Protein AF-A0A8K0WNV8-F1 (afdb_monomer)

Foldseek 3Di:
DVLLVVLVVCLVVVHALLSNLVSLLVLLVVLCVVAPPPPLSVVSVVCVVPPSPVLSLLSLQFFSVLLNCLLVVLQLQCCVVPVPAQGFQDDDPDDAAADKDKHKAAPPRSHDQDPVLVVQLVVLVVLQVVLVPDPDDDDPSNVVSVVSVCQLVVQCVPDDNPDDSSVSSCVSVVGRMDMDMTGRGQDLDPVCQVSSVSSSCSSNPSDDDHDDDPPDDSRPDPPPCPVSNVCSCVSSVVRPSSVVSVVSNVVVVVVVVVVVVVVVVVVVVVVVVVVVVVVVVVVVVVVVVCVVVVVVVVVVVVVVVVVVVVVVVVVVVD

Nearest PDB structures (foldseek):
  8otz-assembly1_Cu  TM=2.310E-01  e=8.909E+00  Bos taurus

pLDDT: mean 77.14, std 15.09, range [32.06, 96.25]

Solvent-accessible surface area (backbone atoms only — not comparable to full-atom values): 17879 Å² total; per-residue (Å²): 112,71,42,56,53,50,42,51,51,34,57,74,73,67,52,48,61,65,60,48,53,68,33,47,60,51,36,42,50,58,47,38,79,76,42,95,55,66,65,60,45,49,53,54,52,61,33,56,78,80,39,47,64,63,53,42,56,54,51,36,50,35,32,71,57,40,52,49,25,27,41,67,60,34,53,28,33,50,50,65,74,63,66,57,77,74,32,47,52,79,76,63,99,58,87,60,70,56,46,70,47,79,25,70,15,34,61,94,77,20,41,68,74,51,71,70,55,47,51,51,48,55,48,46,52,50,43,34,58,57,15,72,68,56,89,72,68,84,49,76,67,46,45,51,26,43,50,47,35,51,48,28,54,56,51,48,78,80,51,94,82,76,79,54,71,66,60,23,44,38,46,67,69,72,43,67,65,40,82,38,80,41,33,54,30,60,46,78,50,77,79,45,41,64,55,51,48,51,50,53,49,54,38,40,52,56,67,75,81,91,82,88,85,78,90,61,71,87,71,86,60,72,90,79,36,68,78,41,53,83,45,25,58,60,65,48,65,69,32,71,53,37,52,54,36,49,52,50,46,48,50,50,52,50,52,50,52,52,49,53,50,50,51,53,52,50,52,54,50,50,53,55,49,52,53,52,47,52,52,49,50,55,49,52,56,52,51,60,70,45,46,64,57,54,53,52,50,50,54,52,50,54,52,48,52,54,50,51,52,51,52,53,56,56,64,75,73,112

Mean predicted aligned error: 12.76 Å

Sequence (318 aa):
MPAQQEILDTLARGGGYWEIWQLIPRLAKEIHLHTPTDQTIKALSEKATGQAWSVVTTLCLISRGAIKSLVQGTVAYDWKSGDQDSAWYRVPSERAGGIYVIGLCREGSGQFLNGPEMGRLVEGIRDYRDGCRIGQASTPHERQLVGWVKTVDGALTTSDGTGEPLFHILAAQNLPIVMVQKVVMRTLTKEQLVMAEQLVMTLADSLVSRSGFNVAEGGGNPSRYQDAWDHAERNVLGNAFVMSNLDNALDDTTDRTTFVKSLTDHARRLGRLEERIQESEALVERLDTLRPFHEVHAELMDRLDETLARQAYIRGRS

Structure (mmCIF, N/CA/C/O backbone):
data_AF-A0A8K0WNV8-F1
#
_entry.id   AF-A0A8K0WNV8-F1
#
loop_
_atom_site.group_PDB
_atom_site.id
_atom_site.type_symbol
_atom_site.label_atom_id
_atom_site.label_alt_id
_atom_site.label_comp_id
_atom_site.label_asym_id
_atom_site.label_entity_id
_atom_site.label_seq_id
_atom_site.pdbx_PDB_ins_code
_atom_site.Cartn_x
_atom_site.Cartn_y
_atom_site.Cartn_z
_atom_site.occupancy
_atom_site.B_iso_or_equiv
_atom_site.auth_seq_id
_atom_site.auth_comp_id
_atom_site.auth_asym_id
_atom_site.auth_atom_id
_atom_site.pdbx_PDB_model_num
ATOM 1 N N . MET A 1 1 ? 12.661 -7.038 5.170 1.00 68.00 1 MET A N 1
ATOM 2 C CA . MET A 1 1 ? 11.828 -5.876 5.524 1.00 68.00 1 MET A CA 1
ATOM 3 C C . MET A 1 1 ? 10.572 -6.387 6.218 1.00 68.00 1 MET A C 1
ATOM 5 O O . MET A 1 1 ? 9.723 -6.954 5.539 1.00 68.00 1 MET A O 1
ATOM 9 N N . PRO A 1 2 ? 10.498 -6.341 7.560 1.00 86.19 2 PRO A N 1
ATOM 10 C CA . PRO A 1 2 ? 9.326 -6.788 8.317 1.00 86.19 2 PRO A CA 1
ATOM 11 C C . PRO A 1 2 ? 8.013 -6.122 7.881 1.00 86.19 2 PRO A C 1
ATOM 13 O O . PRO A 1 2 ? 7.030 -6.825 7.660 1.00 86.19 2 PRO A O 1
ATOM 16 N N . ALA A 1 3 ? 8.003 -4.802 7.656 1.00 88.44 3 ALA A N 1
ATOM 17 C CA . ALA A 1 3 ? 6.792 -4.082 7.250 1.00 88.44 3 ALA A CA 1
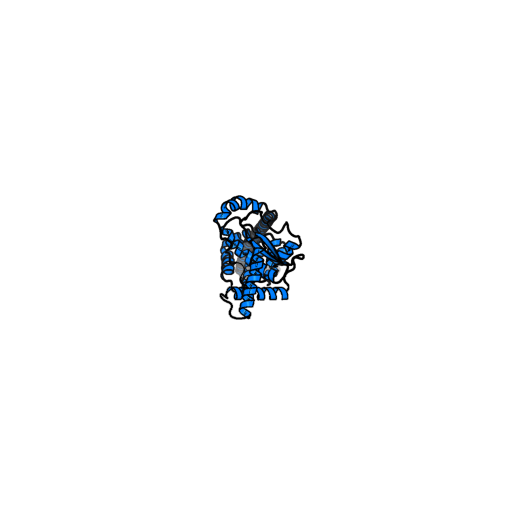ATOM 18 C C . ALA A 1 3 ? 6.242 -4.550 5.893 1.00 88.44 3 ALA A C 1
ATOM 20 O O . ALA A 1 3 ? 5.030 -4.608 5.705 1.00 88.44 3 ALA A O 1
ATOM 21 N N . GLN A 1 4 ? 7.121 -4.925 4.960 1.00 89.12 4 GLN A N 1
ATOM 22 C CA . GLN A 1 4 ? 6.725 -5.502 3.675 1.00 89.12 4 GLN A CA 1
ATOM 23 C C . GLN A 1 4 ? 5.940 -6.804 3.865 1.00 89.12 4 GLN A C 1
ATOM 25 O O . GLN A 1 4 ? 4.854 -6.953 3.309 1.00 89.12 4 GLN A O 1
ATOM 30 N N . GLN A 1 5 ? 6.473 -7.736 4.662 1.00 91.06 5 GLN A N 1
ATOM 31 C CA . GLN A 1 5 ? 5.805 -9.009 4.926 1.00 91.06 5 GLN A CA 1
ATOM 32 C C . GLN A 1 5 ? 4.465 -8.787 5.635 1.00 91.06 5 GLN A C 1
ATOM 34 O O . GLN A 1 5 ? 3.466 -9.373 5.238 1.00 91.06 5 GLN A O 1
ATOM 39 N N . GLU A 1 6 ? 4.413 -7.870 6.603 1.00 94.69 6 GLU A N 1
ATOM 40 C CA . GLU A 1 6 ? 3.169 -7.516 7.292 1.00 94.69 6 GLU A CA 1
ATOM 41 C C . GLU A 1 6 ? 2.110 -6.939 6.337 1.00 94.69 6 GLU A C 1
ATOM 43 O O . GLU A 1 6 ? 0.925 -7.246 6.482 1.00 94.69 6 GLU A O 1
ATOM 48 N N . ILE A 1 7 ? 2.505 -6.142 5.333 1.00 93.06 7 ILE A N 1
ATOM 49 C CA . ILE A 1 7 ? 1.576 -5.657 4.297 1.00 93.06 7 ILE A CA 1
ATOM 50 C C . ILE A 1 7 ? 1.037 -6.834 3.479 1.00 93.06 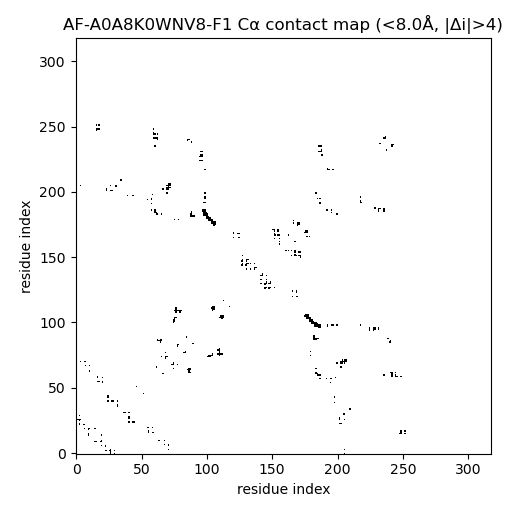7 ILE A C 1
ATOM 52 O O . ILE A 1 7 ? -0.167 -6.903 3.233 1.00 93.06 7 ILE A O 1
ATOM 56 N N . LEU A 1 8 ? 1.895 -7.777 3.083 1.00 92.62 8 LEU A N 1
ATOM 57 C CA . LEU A 1 8 ? 1.479 -8.963 2.328 1.00 92.62 8 LEU A CA 1
ATOM 58 C C . LEU A 1 8 ? 0.543 -9.864 3.138 1.00 92.62 8 LEU A C 1
ATOM 60 O O . LEU A 1 8 ? -0.475 -10.310 2.609 1.00 92.62 8 LEU A O 1
ATOM 64 N N . ASP A 1 9 ? 0.837 -10.073 4.418 1.00 94.50 9 ASP A N 1
ATOM 65 C CA . ASP A 1 9 ? -0.002 -10.853 5.327 1.00 94.50 9 ASP A CA 1
ATOM 66 C C . ASP A 1 9 ? -1.357 -10.165 5.543 1.00 94.50 9 ASP A C 1
ATOM 68 O O . ASP A 1 9 ? -2.406 -10.812 5.506 1.00 94.50 9 ASP A O 1
ATOM 72 N N . THR A 1 10 ? -1.351 -8.834 5.686 1.00 94.19 10 THR A N 1
ATOM 73 C CA . THR A 1 10 ? -2.566 -8.009 5.767 1.00 94.19 10 THR A CA 1
ATOM 74 C C . THR A 1 10 ? -3.402 -8.137 4.497 1.00 94.19 10 THR A C 1
ATOM 76 O O . THR A 1 10 ? -4.619 -8.312 4.568 1.00 94.19 10 THR A O 1
ATOM 79 N N . LEU A 1 11 ? -2.768 -8.111 3.324 1.00 91.62 11 LEU A N 1
ATOM 80 C CA . LEU A 1 11 ? -3.457 -8.306 2.053 1.00 91.62 11 LEU A CA 1
ATOM 81 C C . LEU A 1 11 ? -4.071 -9.708 1.956 1.00 91.62 11 LEU A C 1
ATOM 83 O O . LEU A 1 11 ? -5.250 -9.813 1.610 1.00 91.62 11 LEU A O 1
ATOM 87 N N . ALA A 1 12 ? -3.304 -10.744 2.310 1.00 91.56 12 ALA A N 1
ATOM 88 C CA . ALA A 1 12 ? -3.694 -12.151 2.229 1.00 91.56 12 ALA A CA 1
ATOM 89 C C . ALA A 1 12 ? -4.866 -12.511 3.153 1.00 91.56 12 ALA A C 1
ATOM 91 O O . ALA A 1 12 ? -5.737 -13.284 2.760 1.00 91.56 12 ALA A O 1
ATOM 92 N N . ARG A 1 13 ? -4.925 -11.924 4.354 1.00 93.75 13 ARG A N 1
ATOM 93 C CA . ARG A 1 13 ? -6.022 -12.143 5.313 1.00 93.75 13 ARG A CA 1
ATOM 94 C C . ARG A 1 13 ? -7.254 -11.263 5.079 1.00 93.75 13 ARG A C 1
ATOM 96 O O . ARG A 1 13 ? -8.181 -11.312 5.878 1.00 93.75 13 ARG A O 1
ATOM 103 N N . GLY A 1 14 ? -7.255 -10.429 4.036 1.00 89.69 14 GLY A N 1
ATOM 104 C CA . GLY A 1 14 ? -8.358 -9.500 3.769 1.00 89.69 14 GLY A CA 1
ATOM 105 C C . GLY A 1 14 ? -8.398 -8.276 4.693 1.00 89.69 14 GLY A C 1
ATOM 106 O O . GLY A 1 14 ? -9.440 -7.648 4.811 1.00 89.69 14 GLY A O 1
ATOM 107 N N . GLY A 1 15 ? -7.281 -7.912 5.334 1.00 88.81 15 GLY A N 1
ATOM 108 C CA . GLY A 1 15 ? -7.208 -6.765 6.244 1.00 88.81 15 GLY A CA 1
ATOM 109 C C . GLY A 1 15 ? -7.504 -5.427 5.560 1.00 88.81 15 GLY A C 1
ATOM 110 O O . GLY A 1 15 ? -7.291 -5.268 4.348 1.00 88.81 15 GLY A O 1
ATOM 111 N N . GLY A 1 16 ? -8.001 -4.468 6.342 1.00 89.44 16 GLY A N 1
ATOM 112 C CA . GLY A 1 16 ? -8.471 -3.172 5.857 1.00 89.44 16 GLY A CA 1
ATOM 113 C C . GLY A 1 16 ? -7.363 -2.265 5.312 1.00 89.44 16 GLY A C 1
ATOM 114 O O . GLY A 1 16 ? -6.186 -2.377 5.660 1.00 89.44 16 GLY A O 1
ATOM 115 N N . TYR A 1 17 ? -7.754 -1.303 4.475 1.00 89.94 17 TYR A N 1
ATOM 116 C CA . TYR A 1 17 ? -6.851 -0.286 3.922 1.00 89.94 17 TYR A CA 1
ATOM 117 C C . TYR A 1 17 ? -6.198 0.584 5.002 1.00 89.94 17 TYR A C 1
ATOM 119 O O . TYR A 1 17 ? -5.059 1.026 4.838 1.00 89.94 17 TYR A O 1
ATOM 127 N N . TRP A 1 18 ? -6.879 0.779 6.134 1.00 88.50 18 TRP A N 1
ATOM 128 C CA . TRP A 1 18 ? -6.296 1.459 7.281 1.00 88.50 18 TRP A CA 1
ATOM 129 C C . TRP A 1 18 ? -5.084 0.718 7.852 1.00 88.50 18 TRP A C 1
ATOM 131 O O . TRP A 1 18 ? -4.087 1.350 8.195 1.00 88.50 18 TRP A O 1
ATOM 141 N N . GLU A 1 19 ? -5.147 -0.610 7.972 1.00 90.44 19 GLU A N 1
ATOM 142 C CA . GLU A 1 19 ? -4.033 -1.403 8.500 1.00 90.44 19 GLU A CA 1
ATOM 143 C C . GLU A 1 19 ? -2.808 -1.287 7.595 1.00 90.44 19 GLU A C 1
ATOM 145 O O . GLU A 1 19 ? -1.713 -1.000 8.074 1.00 90.44 19 GLU A O 1
ATOM 150 N N . ILE A 1 20 ? -3.009 -1.401 6.278 1.00 91.00 20 ILE A N 1
ATOM 151 C CA . ILE A 1 20 ? -1.947 -1.203 5.281 1.00 91.00 20 ILE A CA 1
ATOM 152 C C . ILE A 1 20 ? -1.355 0.205 5.414 1.00 91.00 20 ILE A C 1
ATOM 154 O O . ILE A 1 20 ? -0.135 0.372 5.424 1.00 91.00 20 ILE A O 1
ATOM 158 N N . TRP A 1 21 ? -2.205 1.219 5.583 1.00 89.38 21 TRP A N 1
ATOM 159 C CA . TRP A 1 21 ? -1.770 2.591 5.817 1.00 89.38 21 TRP A CA 1
ATOM 160 C C . TRP A 1 21 ? -0.869 2.736 7.050 1.00 89.38 21 TRP A C 1
ATOM 162 O O . TRP A 1 21 ? 0.169 3.389 6.963 1.00 89.38 21 TRP A O 1
ATOM 172 N N . GLN A 1 22 ? -1.184 2.084 8.170 1.00 89.00 22 GLN A N 1
ATOM 173 C CA . GLN A 1 22 ? -0.330 2.121 9.368 1.00 89.00 22 GLN A CA 1
ATOM 174 C C . GLN A 1 22 ? 1.058 1.503 9.136 1.00 89.00 22 GLN A C 1
ATOM 176 O O . GLN A 1 22 ? 2.028 1.872 9.804 1.00 89.00 22 GLN A O 1
ATOM 181 N N . LEU A 1 23 ? 1.173 0.584 8.176 1.00 90.94 23 LEU A N 1
ATOM 182 C CA . LEU A 1 23 ? 2.432 -0.063 7.818 1.00 90.94 23 LEU A CA 1
ATOM 183 C C . LEU A 1 23 ? 3.275 0.774 6.845 1.00 90.94 23 LEU A C 1
ATOM 185 O O . LEU A 1 23 ? 4.497 0.645 6.858 1.00 90.94 23 LEU A O 1
ATOM 189 N N . ILE A 1 24 ? 2.676 1.676 6.060 1.00 86.62 24 ILE A N 1
ATOM 190 C CA . ILE A 1 24 ? 3.392 2.483 5.054 1.00 86.62 24 ILE A CA 1
ATOM 191 C C . ILE A 1 24 ? 4.505 3.354 5.664 1.00 86.62 24 ILE A C 1
ATOM 193 O O . ILE A 1 24 ? 5.626 3.291 5.161 1.00 86.62 24 ILE A O 1
ATOM 197 N N . PRO A 1 25 ? 4.302 4.118 6.758 1.00 84.06 25 PRO A N 1
ATOM 198 C CA . PRO A 1 25 ? 5.391 4.872 7.381 1.00 84.06 25 PRO A CA 1
ATOM 199 C C . PRO A 1 25 ? 6.521 3.980 7.907 1.00 84.06 25 PRO A C 1
ATOM 201 O O . PRO A 1 25 ? 7.683 4.385 7.896 1.00 84.06 25 PRO A O 1
ATOM 204 N N . ARG A 1 26 ? 6.198 2.765 8.374 1.00 86.94 26 ARG A N 1
ATOM 205 C CA . ARG A 1 26 ? 7.201 1.783 8.814 1.00 86.94 26 ARG A CA 1
ATOM 206 C C . ARG A 1 26 ? 7.992 1.250 7.626 1.00 86.94 26 ARG A C 1
ATOM 208 O O . ARG A 1 26 ? 9.214 1.277 7.682 1.00 86.94 26 ARG A O 1
ATOM 215 N N . LEU A 1 27 ? 7.311 0.868 6.547 1.00 84.69 27 LEU A N 1
ATOM 216 C CA . LEU A 1 27 ? 7.939 0.467 5.289 1.00 84.69 27 LEU A CA 1
ATOM 217 C C . LEU A 1 27 ? 8.869 1.572 4.773 1.00 84.69 27 LEU A C 1
ATOM 219 O O . LEU A 1 27 ? 10.031 1.313 4.486 1.00 84.69 27 LEU A O 1
ATOM 223 N N . ALA A 1 28 ? 8.399 2.819 4.754 1.00 79.00 28 ALA A N 1
ATOM 224 C CA . ALA A 1 28 ? 9.188 3.964 4.317 1.00 79.00 28 ALA A CA 1
ATOM 225 C C . ALA A 1 28 ? 10.454 4.158 5.179 1.00 79.00 28 ALA A C 1
ATOM 227 O O . ALA A 1 28 ? 11.531 4.415 4.646 1.00 79.00 28 ALA A O 1
ATOM 228 N N . LYS A 1 29 ? 10.360 3.975 6.505 1.00 80.12 29 LYS A N 1
ATOM 229 C CA . LYS A 1 29 ? 11.519 3.993 7.420 1.00 80.12 29 LYS A CA 1
ATOM 230 C C . LYS A 1 29 ? 12.476 2.817 7.200 1.00 80.12 29 LYS A C 1
ATOM 232 O O . LYS A 1 29 ? 13.685 3.007 7.281 1.00 80.12 29 LYS A O 1
ATOM 237 N N . GLU A 1 30 ? 11.964 1.619 6.933 1.00 80.12 30 GLU A N 1
ATOM 238 C CA . GLU A 1 30 ? 12.792 0.448 6.617 1.00 80.12 30 GLU A CA 1
ATOM 239 C C . GLU A 1 30 ? 13.563 0.650 5.309 1.00 80.12 30 GLU A C 1
ATOM 241 O O . GLU A 1 30 ? 14.763 0.386 5.257 1.00 80.12 30 GLU A O 1
ATOM 246 N N . ILE A 1 31 ? 12.912 1.214 4.291 1.00 71.50 31 ILE A N 1
ATOM 247 C CA . ILE A 1 31 ? 13.558 1.628 3.040 1.00 71.50 31 ILE A CA 1
ATOM 248 C C . ILE A 1 31 ? 14.627 2.702 3.325 1.00 71.50 31 ILE A C 1
ATOM 250 O O . ILE A 1 31 ? 15.732 2.639 2.781 1.00 71.50 31 ILE A O 1
ATOM 254 N N . HIS A 1 32 ? 14.356 3.640 4.242 1.00 65.69 32 HIS A N 1
ATOM 255 C CA . HIS A 1 32 ? 15.290 4.708 4.622 1.00 65.69 32 HIS A CA 1
ATOM 256 C C . HIS A 1 32 ? 16.596 4.229 5.241 1.00 65.69 32 HIS A C 1
ATOM 258 O O . HIS A 1 32 ? 17.662 4.759 4.936 1.00 65.69 32 HIS A O 1
ATOM 264 N N . LEU A 1 33 ? 16.518 3.216 6.113 1.00 55.69 33 LEU A N 1
ATOM 265 C CA . LEU A 1 33 ? 17.701 2.595 6.720 1.00 55.69 33 LEU A CA 1
ATOM 266 C C . LEU A 1 33 ? 18.679 2.105 5.650 1.00 55.69 33 LEU A C 1
ATOM 268 O O . LEU A 1 33 ? 19.881 2.001 5.894 1.00 55.69 33 LEU A O 1
ATOM 272 N N . HIS A 1 34 ? 18.164 1.836 4.454 1.00 53.03 34 HIS A N 1
ATOM 273 C CA . HIS A 1 34 ? 18.949 1.426 3.316 1.00 53.03 34 HIS A CA 1
ATOM 274 C C . HIS A 1 34 ? 19.237 2.567 2.337 1.00 53.03 34 HIS A C 1
ATOM 276 O O . HIS A 1 34 ? 20.225 2.420 1.625 1.00 53.03 34 HIS A O 1
ATOM 282 N N . THR A 1 35 ? 18.503 3.697 2.334 1.00 51.50 35 THR A N 1
ATOM 283 C CA . THR A 1 35 ? 18.663 4.828 1.389 1.00 51.50 35 THR A CA 1
ATOM 284 C C . THR A 1 35 ? 18.204 6.194 1.954 1.00 51.50 35 THR A C 1
ATOM 286 O O . THR A 1 35 ? 17.061 6.314 2.386 1.00 51.50 35 THR A O 1
ATOM 289 N N . PRO A 1 36 ? 19.010 7.276 1.883 1.00 48.66 36 PRO A N 1
ATOM 290 C CA . PRO A 1 36 ? 18.618 8.578 2.423 1.00 48.66 36 PRO A CA 1
ATOM 291 C C . PRO A 1 36 ? 17.659 9.325 1.477 1.00 48.66 36 PRO A C 1
ATOM 293 O O . PRO A 1 36 ? 18.087 10.083 0.610 1.00 48.66 36 PRO A O 1
ATOM 296 N N . THR A 1 37 ? 16.352 9.121 1.650 1.00 53.84 37 THR A N 1
ATOM 297 C CA . THR A 1 37 ? 15.292 9.893 0.969 1.00 53.84 37 THR A CA 1
ATOM 298 C C . THR A 1 37 ? 14.410 10.612 1.997 1.00 53.84 37 THR A C 1
ATOM 300 O O . THR A 1 37 ? 13.265 10.233 2.243 1.00 53.84 37 THR A O 1
ATOM 303 N N . ASP A 1 38 ? 14.953 11.655 2.631 1.00 55.88 38 ASP A N 1
ATOM 304 C CA . ASP A 1 38 ? 14.299 12.369 3.743 1.00 55.88 38 ASP A CA 1
ATOM 305 C C . ASP A 1 38 ? 12.943 12.983 3.362 1.00 55.88 38 ASP A C 1
ATOM 307 O O . ASP A 1 38 ? 12.029 13.035 4.180 1.00 55.88 38 ASP A O 1
ATOM 311 N N . GLN A 1 39 ? 12.779 13.432 2.114 1.00 58.50 39 GLN A N 1
ATOM 312 C CA . GLN A 1 39 ? 11.610 14.214 1.700 1.00 58.50 39 GLN A CA 1
ATOM 313 C C . GLN A 1 39 ? 10.324 13.386 1.584 1.00 58.50 39 GLN A C 1
ATOM 315 O O . GLN A 1 39 ? 9.279 13.831 2.055 1.00 58.50 39 GLN A O 1
ATOM 320 N N . THR A 1 40 ? 10.378 12.177 1.017 1.00 59.00 40 THR A N 1
ATOM 321 C CA . THR A 1 40 ? 9.194 11.311 0.850 1.00 59.00 40 THR A CA 1
ATOM 322 C C . THR A 1 40 ? 8.684 10.805 2.196 1.00 59.00 40 THR A C 1
ATOM 324 O O . THR A 1 40 ? 7.483 10.796 2.454 1.00 59.00 40 THR A O 1
ATOM 327 N N . ILE A 1 41 ? 9.601 10.446 3.093 1.00 58.72 41 ILE A N 1
ATOM 328 C CA . ILE A 1 41 ? 9.271 9.923 4.422 1.00 58.72 41 ILE A CA 1
ATOM 329 C C . ILE A 1 41 ? 8.766 11.032 5.316 1.00 58.72 41 ILE A C 1
ATOM 331 O O . ILE A 1 41 ? 7.779 10.831 6.017 1.00 58.72 41 ILE A O 1
ATOM 335 N N . LYS A 1 42 ? 9.415 12.199 5.285 1.00 63.00 42 LYS A N 1
ATOM 336 C CA . LYS A 1 42 ? 8.946 13.377 6.003 1.00 63.00 42 LYS A CA 1
ATOM 337 C C . LYS A 1 42 ? 7.556 13.76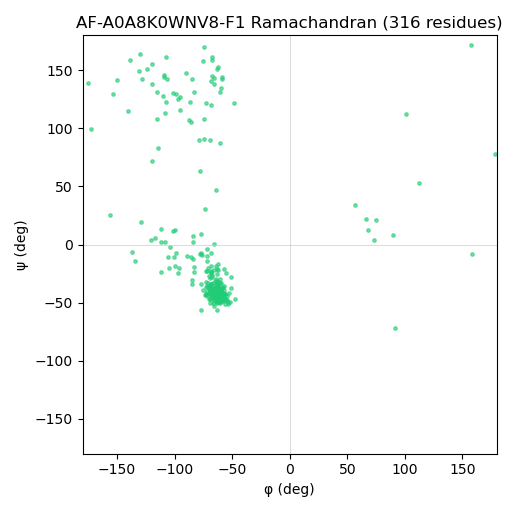8 5.510 1.00 63.00 42 LYS A C 1
ATOM 339 O O . LYS A 1 42 ? 6.660 13.879 6.333 1.00 63.00 42 LYS A O 1
ATOM 344 N N . ALA A 1 43 ? 7.321 13.807 4.197 1.00 64.38 43 ALA A N 1
ATOM 345 C CA . ALA A 1 43 ? 5.999 14.090 3.641 1.00 64.38 43 ALA A CA 1
ATOM 346 C C . ALA A 1 43 ? 4.934 13.055 4.052 1.00 64.38 43 ALA A C 1
ATOM 348 O O . ALA A 1 43 ? 3.837 13.445 4.441 1.00 64.38 43 ALA A O 1
ATOM 349 N N . LEU A 1 44 ? 5.233 11.751 4.010 1.00 65.06 44 LEU A N 1
ATOM 350 C CA . LEU A 1 44 ? 4.282 10.704 4.413 1.00 65.06 44 LEU A CA 1
ATOM 351 C C . LEU A 1 44 ? 4.068 10.652 5.934 1.00 65.06 44 LEU A C 1
ATOM 353 O O . LEU A 1 44 ? 2.947 10.436 6.388 1.00 65.06 44 LEU A O 1
ATOM 357 N N . SER A 1 45 ? 5.114 10.901 6.724 1.00 63.12 45 SER A N 1
ATOM 358 C CA . SER A 1 45 ? 5.059 10.905 8.192 1.00 63.12 45 SER A CA 1
ATOM 359 C C . SER A 1 45 ? 4.377 12.161 8.741 1.00 63.12 45 SER A C 1
ATOM 361 O O . SER A 1 45 ? 3.598 12.063 9.682 1.00 63.12 45 SER A O 1
ATOM 363 N N . GLU A 1 46 ? 4.611 13.333 8.143 1.00 64.31 46 GLU A N 1
ATOM 364 C CA . GLU A 1 46 ? 3.931 14.591 8.490 1.00 64.31 46 GLU A CA 1
ATOM 365 C C . GLU A 1 46 ? 2.461 14.565 8.066 1.00 64.31 46 GLU A C 1
ATOM 367 O O . GLU A 1 46 ? 1.591 15.051 8.785 1.00 64.31 46 GLU A O 1
ATOM 372 N N . LYS A 1 47 ? 2.142 13.930 6.932 1.00 61.12 47 LYS A N 1
ATOM 373 C CA . LYS A 1 47 ? 0.748 13.717 6.521 1.00 61.12 47 LYS A CA 1
ATOM 374 C C . LYS A 1 47 ? 0.028 12.686 7.386 1.00 61.12 47 LYS A C 1
ATOM 376 O O . LYS A 1 47 ? -1.199 12.733 7.461 1.00 61.12 47 LYS A O 1
ATOM 381 N N . ALA A 1 48 ? 0.744 11.812 8.094 1.00 55.53 48 ALA A N 1
ATOM 382 C CA . ALA A 1 48 ? 0.120 10.825 8.966 1.00 55.53 48 ALA A CA 1
ATOM 383 C C . ALA A 1 48 ? -0.573 11.403 10.201 1.00 55.53 48 ALA A C 1
ATOM 385 O O . ALA A 1 48 ? -1.449 10.744 10.759 1.00 55.53 48 ALA A O 1
ATOM 386 N N . THR A 1 49 ? -0.261 12.639 10.587 1.00 58.50 49 THR A N 1
ATOM 387 C CA . THR A 1 49 ? -0.863 13.290 11.758 1.00 58.50 49 THR A CA 1
ATOM 388 C C . THR A 1 49 ? -2.046 14.205 11.420 1.00 58.50 49 THR A C 1
ATOM 390 O O . THR A 1 49 ? -2.864 14.452 12.301 1.00 58.50 49 THR A O 1
ATOM 393 N N . GLY A 1 50 ? -2.194 14.666 10.167 1.00 59.50 50 GLY A N 1
ATOM 394 C CA . GLY A 1 50 ? -3.273 15.594 9.767 1.00 59.50 50 GLY A CA 1
ATOM 395 C C . GLY A 1 50 ? -4.018 15.267 8.465 1.00 59.50 50 GLY A C 1
ATOM 396 O O . GLY A 1 50 ? -5.086 15.819 8.218 1.00 59.50 50 GLY A O 1
ATOM 397 N N . GLN A 1 51 ? -3.490 14.366 7.634 1.00 65.88 51 GLN A N 1
ATOM 398 C CA . GLN A 1 51 ? -4.028 13.994 6.316 1.00 65.88 51 GLN A CA 1
ATOM 399 C C . GLN A 1 51 ? -4.168 12.471 6.143 1.00 65.88 51 GLN A C 1
ATOM 401 O O . GLN A 1 51 ? -4.292 11.979 5.026 1.00 65.88 51 GLN A O 1
ATOM 406 N N . ALA A 1 52 ? -4.194 11.704 7.239 1.00 71.44 52 ALA A N 1
ATOM 407 C CA . ALA A 1 52 ? -4.299 10.242 7.192 1.00 71.44 52 ALA A CA 1
ATOM 408 C C . ALA A 1 52 ? -5.464 9.763 6.306 1.00 71.44 52 ALA A C 1
ATOM 410 O O . ALA A 1 52 ? -5.321 8.805 5.551 1.00 71.44 52 ALA A O 1
ATOM 411 N N . TRP A 1 53 ? -6.593 10.477 6.334 1.00 77.75 53 TRP A N 1
ATOM 412 C CA . TRP A 1 53 ? -7.754 10.132 5.521 1.00 77.75 53 TRP A CA 1
ATOM 413 C C . TRP A 1 53 ? -7.523 10.300 4.017 1.00 77.75 53 TRP A C 1
ATOM 415 O O . TRP A 1 53 ? -7.938 9.438 3.253 1.00 77.75 53 TRP A O 1
ATOM 425 N N . SER A 1 54 ? -6.833 11.356 3.569 1.00 78.19 54 SER A N 1
ATOM 426 C CA . SER A 1 54 ? -6.585 11.544 2.133 1.00 78.19 54 SER A CA 1
ATOM 427 C C . SER A 1 54 ? -5.614 10.506 1.573 1.00 78.19 54 SER A C 1
ATOM 429 O O . SER A 1 54 ? -5.730 10.121 0.411 1.00 78.19 54 SER A O 1
ATOM 431 N N . VAL A 1 55 ? -4.693 9.996 2.396 1.00 80.19 55 VAL A N 1
ATOM 432 C CA . VAL A 1 55 ? -3.818 8.895 1.979 1.00 80.19 55 VAL A CA 1
ATOM 433 C C . VAL A 1 55 ? -4.588 7.581 1.910 1.00 80.19 55 VAL A C 1
ATOM 435 O O . VAL A 1 55 ? -4.438 6.850 0.936 1.00 80.19 55 VAL A O 1
ATOM 438 N N . VAL A 1 56 ? -5.451 7.298 2.890 1.00 84.69 56 VAL A N 1
ATOM 439 C CA . VAL A 1 56 ? -6.300 6.096 2.878 1.00 84.69 56 VAL A CA 1
ATOM 440 C C . VAL A 1 56 ? -7.243 6.106 1.678 1.00 84.69 56 VAL A C 1
ATOM 442 O O . VAL A 1 56 ? -7.320 5.105 0.971 1.00 84.69 56 VAL A O 1
ATOM 445 N N . THR A 1 57 ? -7.894 7.233 1.374 1.00 84.38 57 THR A N 1
ATOM 446 C CA . THR A 1 57 ? -8.751 7.332 0.182 1.00 84.38 57 THR A CA 1
ATOM 447 C C . THR A 1 57 ? -7.957 7.152 -1.104 1.00 84.38 57 THR A C 1
ATOM 449 O O . THR A 1 57 ? -8.426 6.462 -2.003 1.00 84.38 57 THR A O 1
ATOM 452 N N . THR A 1 58 ? -6.736 7.690 -1.178 1.00 87.06 58 THR A N 1
ATOM 453 C CA . THR A 1 58 ? -5.825 7.459 -2.309 1.00 87.06 58 THR A CA 1
ATOM 454 C C . THR A 1 58 ? -5.454 5.978 -2.426 1.00 87.06 58 THR A C 1
ATOM 456 O O . THR A 1 58 ? -5.485 5.420 -3.517 1.00 87.06 58 THR A O 1
ATOM 459 N N . LEU A 1 59 ? -5.174 5.303 -1.311 1.00 89.19 59 LEU A N 1
ATOM 460 C CA . LEU A 1 59 ? -4.851 3.877 -1.290 1.00 89.19 59 LEU A CA 1
ATOM 461 C C . LEU A 1 59 ? -6.035 3.012 -1.760 1.00 89.19 59 LEU A C 1
ATOM 463 O O . LEU A 1 59 ? -5.817 2.042 -2.482 1.00 89.19 59 LEU A O 1
ATOM 467 N N . CYS A 1 60 ? -7.277 3.394 -1.439 1.00 89.38 60 CYS A N 1
ATOM 468 C CA . CYS A 1 60 ? -8.486 2.722 -1.934 1.00 89.38 60 CYS A CA 1
ATOM 469 C C . CYS A 1 60 ? -8.645 2.801 -3.462 1.00 89.38 60 CYS A C 1
ATOM 471 O O . CYS A 1 60 ? -9.332 1.963 -4.048 1.00 89.38 60 CYS A O 1
ATOM 473 N N . LEU A 1 61 ? -7.999 3.767 -4.125 1.00 89.69 61 LEU A N 1
ATOM 474 C CA . LEU A 1 61 ? -7.981 3.854 -5.588 1.00 89.69 61 LEU A CA 1
ATOM 475 C C . LEU A 1 61 ? -7.005 2.860 -6.225 1.00 89.69 61 LEU A C 1
ATOM 477 O O . LEU A 1 61 ? -7.010 2.722 -7.447 1.00 89.69 61 LEU A O 1
ATOM 481 N N . ILE A 1 62 ? -6.183 2.165 -5.438 1.00 90.19 62 ILE A N 1
ATOM 482 C CA . ILE A 1 62 ? -5.282 1.112 -5.901 1.00 90.19 62 ILE A CA 1
ATOM 483 C C . ILE A 1 62 ? -5.915 -0.239 -5.564 1.00 90.19 62 ILE A C 1
ATOM 485 O O . ILE A 1 62 ? -6.329 -0.495 -4.428 1.00 90.19 62 ILE A O 1
ATOM 489 N N . SER A 1 63 ? -5.988 -1.137 -6.546 1.00 90.44 63 SER A N 1
ATOM 490 C CA . SER A 1 63 ? -6.476 -2.487 -6.276 1.00 90.44 63 SER A CA 1
ATOM 491 C C . SER A 1 63 ? -5.539 -3.212 -5.299 1.00 90.44 63 SER A C 1
ATOM 493 O O . SER A 1 63 ? -4.322 -3.000 -5.284 1.00 90.44 63 SER A O 1
ATOM 495 N N . ARG A 1 64 ? -6.089 -4.137 -4.513 1.00 90.50 64 ARG A N 1
ATOM 496 C CA . ARG A 1 64 ? -5.294 -4.971 -3.599 1.00 90.50 64 ARG A CA 1
ATOM 497 C C . ARG A 1 64 ? -4.243 -5.805 -4.338 1.00 90.50 64 ARG A C 1
ATOM 499 O O . ARG A 1 64 ? -3.131 -5.962 -3.840 1.00 90.50 64 ARG A O 1
ATOM 506 N N . GLY A 1 65 ? -4.583 -6.299 -5.531 1.00 89.12 65 GLY A N 1
ATOM 507 C CA . GLY A 1 65 ? -3.654 -7.029 -6.396 1.00 89.12 65 GLY A CA 1
ATOM 508 C C . GLY A 1 65 ? -2.487 -6.150 -6.843 1.00 89.12 65 GLY A C 1
ATOM 509 O O . GLY A 1 65 ? -1.339 -6.554 -6.713 1.00 89.12 65 GLY A O 1
ATOM 510 N N . ALA A 1 66 ? -2.760 -4.906 -7.245 1.00 88.75 66 ALA A N 1
ATOM 511 C CA . ALA A 1 66 ? -1.722 -3.953 -7.617 1.00 88.75 66 ALA A CA 1
ATOM 512 C C . ALA A 1 66 ? -0.811 -3.599 -6.434 1.00 88.75 66 ALA A C 1
ATOM 514 O O . ALA A 1 66 ? 0.405 -3.583 -6.600 1.00 88.75 66 ALA A O 1
ATOM 515 N N . ILE A 1 67 ? -1.361 -3.381 -5.230 1.00 90.38 67 ILE A N 1
ATOM 516 C CA . ILE A 1 67 ? -0.544 -3.161 -4.020 1.00 90.38 67 ILE A CA 1
ATOM 517 C C . ILE A 1 67 ? 0.373 -4.364 -3.784 1.00 90.38 67 ILE A C 1
ATOM 519 O O . ILE A 1 67 ? 1.572 -4.180 -3.589 1.00 90.38 67 ILE A O 1
ATOM 523 N N . LYS A 1 68 ? -0.162 -5.588 -3.853 1.00 90.00 68 LYS A N 1
ATOM 524 C CA . LYS A 1 68 ? 0.624 -6.818 -3.707 1.00 90.00 68 LYS A CA 1
ATOM 525 C C . LYS A 1 68 ? 1.764 -6.873 -4.729 1.00 90.00 68 LYS A C 1
ATOM 527 O O . LYS A 1 68 ? 2.911 -7.043 -4.331 1.00 90.00 68 LYS A O 1
ATOM 532 N N . SER A 1 69 ? 1.469 -6.665 -6.012 1.00 86.56 69 SER A N 1
ATOM 533 C CA . SER A 1 69 ? 2.470 -6.699 -7.082 1.00 86.56 69 SER A CA 1
ATOM 534 C C . SER A 1 69 ? 3.545 -5.624 -6.937 1.00 86.56 69 SER A C 1
ATOM 536 O O . SER A 1 69 ? 4.705 -5.876 -7.251 1.00 86.56 69 SER A O 1
ATOM 538 N N . LEU A 1 70 ? 3.188 -4.427 -6.461 1.00 87.25 70 LEU A N 1
ATOM 539 C CA . LEU A 1 70 ? 4.155 -3.358 -6.193 1.00 87.25 70 LEU A CA 1
ATOM 540 C C . LEU A 1 70 ? 5.077 -3.735 -5.041 1.00 87.25 70 LEU A C 1
ATOM 542 O O . LEU A 1 70 ? 6.293 -3.706 -5.195 1.00 87.25 70 LEU A O 1
ATOM 546 N N . VAL A 1 71 ? 4.489 -4.168 -3.926 1.00 86.62 71 VAL A N 1
ATOM 547 C CA . VAL A 1 71 ? 5.217 -4.560 -2.715 1.00 86.62 71 VAL A CA 1
ATOM 548 C C . VAL A 1 71 ? 6.124 -5.765 -2.980 1.00 86.62 71 VAL A C 1
ATOM 550 O O . VAL A 1 71 ? 7.207 -5.854 -2.412 1.00 86.62 71 VAL A O 1
ATOM 553 N N . GLN A 1 72 ? 5.729 -6.687 -3.860 1.00 84.25 72 GLN A N 1
ATOM 554 C CA . GLN A 1 72 ? 6.542 -7.841 -4.264 1.00 84.25 72 GLN A CA 1
ATOM 555 C C . GLN A 1 72 ? 7.520 -7.541 -5.411 1.00 84.25 72 GLN A C 1
ATOM 557 O O . GLN A 1 72 ? 8.368 -8.378 -5.713 1.00 84.25 72 GLN A O 1
ATOM 562 N N . GLY A 1 73 ? 7.405 -6.388 -6.076 1.00 81.00 73 GLY A N 1
ATOM 563 C CA . GLY A 1 73 ? 8.161 -6.091 -7.294 1.00 81.00 73 GLY A CA 1
ATOM 564 C C . GLY A 1 73 ? 7.785 -6.978 -8.493 1.00 81.00 73 GLY A C 1
ATOM 565 O O . GLY A 1 73 ? 8.577 -7.121 -9.417 1.00 81.00 73 GLY A O 1
ATOM 566 N N . THR A 1 74 ? 6.594 -7.586 -8.507 1.00 83.50 74 THR A N 1
ATOM 567 C CA . THR A 1 74 ? 6.144 -8.591 -9.494 1.00 83.50 74 THR A CA 1
ATOM 568 C C . THR A 1 74 ? 5.247 -8.059 -10.602 1.00 83.50 74 THR A C 1
ATOM 570 O O . THR A 1 74 ? 4.727 -8.845 -11.386 1.00 83.50 74 THR A O 1
ATOM 573 N N . VAL A 1 75 ? 5.129 -6.738 -10.760 1.00 82.75 75 VAL A N 1
ATOM 574 C CA . VAL A 1 75 ? 4.243 -6.088 -11.751 1.00 82.75 75 VAL A CA 1
ATOM 575 C C . VAL A 1 75 ? 4.352 -6.689 -13.163 1.00 82.75 75 VAL A C 1
ATOM 577 O O . VAL A 1 75 ? 3.335 -6.978 -13.793 1.00 82.75 75 VAL A O 1
ATOM 580 N N . ALA A 1 76 ? 5.571 -6.902 -13.670 1.00 78.56 76 ALA A N 1
ATOM 581 C CA . ALA A 1 76 ? 5.773 -7.439 -15.019 1.00 78.56 76 ALA A CA 1
ATOM 582 C C . ALA A 1 76 ? 5.373 -8.922 -15.139 1.00 78.56 76 ALA A C 1
ATOM 584 O O . ALA A 1 76 ? 4.804 -9.338 -16.151 1.00 78.56 76 ALA A O 1
ATOM 585 N N . TYR A 1 77 ? 5.645 -9.701 -14.090 1.00 79.56 77 TYR A N 1
ATOM 586 C CA . TYR A 1 77 ? 5.305 -11.118 -14.006 1.00 79.56 77 TYR A CA 1
ATOM 587 C C . TYR A 1 77 ? 3.790 -11.319 -13.889 1.00 79.56 77 TYR A C 1
ATOM 589 O O . TYR A 1 77 ? 3.205 -12.047 -14.690 1.00 79.56 77 TYR A O 1
ATOM 597 N N . ASP A 1 78 ? 3.152 -10.608 -12.955 1.00 79.56 78 ASP A N 1
ATOM 598 C CA . ASP A 1 78 ? 1.710 -10.684 -12.688 1.00 79.56 78 ASP A CA 1
ATOM 599 C C . ASP A 1 78 ? 0.885 -10.214 -13.885 1.00 79.56 78 ASP A C 1
ATOM 601 O O . ASP A 1 78 ? -0.215 -10.700 -14.144 1.00 79.56 78 ASP A O 1
ATOM 605 N N . TRP A 1 79 ? 1.438 -9.295 -14.678 1.00 75.19 79 TRP A N 1
ATOM 606 C CA . TRP A 1 79 ? 0.847 -8.990 -15.965 1.00 75.19 79 TRP A CA 1
ATOM 607 C C . TRP A 1 79 ? 0.881 -10.203 -16.895 1.00 75.19 79 TRP A C 1
ATOM 609 O O . TRP A 1 79 ? -0.163 -10.605 -17.401 1.00 75.19 79 TRP A O 1
ATOM 619 N N . LYS A 1 80 ? 2.049 -10.795 -17.158 1.00 73.56 80 LYS A N 1
ATOM 620 C CA . LYS A 1 80 ? 2.164 -11.898 -18.126 1.00 73.56 80 LYS A CA 1
ATOM 621 C C . LYS A 1 80 ? 1.386 -13.150 -17.721 1.00 73.56 80 LYS A C 1
ATOM 623 O O . LYS A 1 80 ? 0.906 -13.845 -18.612 1.00 73.56 80 LYS A O 1
ATOM 628 N N . SER A 1 81 ? 1.237 -13.421 -16.427 1.00 72.19 81 SER A N 1
ATOM 629 C CA . SER A 1 81 ? 0.564 -14.619 -15.908 1.00 72.19 81 SER A CA 1
ATOM 630 C C . SER A 1 81 ? -0.961 -14.630 -16.088 1.00 72.19 81 SER A C 1
ATOM 632 O O . SER A 1 81 ? -1.588 -15.651 -15.819 1.00 72.19 81 SER A O 1
ATOM 634 N N . GLY A 1 82 ? -1.564 -13.555 -16.609 1.00 62.25 82 GLY A N 1
ATOM 635 C CA . GLY A 1 82 ? -2.977 -13.561 -16.998 1.00 62.25 82 GLY A CA 1
ATOM 636 C C . GLY A 1 82 ? -3.951 -13.153 -15.893 1.00 62.25 82 GLY A C 1
ATOM 637 O O . GLY A 1 82 ? -5.154 -13.200 -16.126 1.00 62.25 82 GLY A O 1
ATOM 638 N N . ASP A 1 83 ? -3.473 -12.665 -14.744 1.00 61.75 83 ASP A N 1
ATOM 639 C CA . ASP A 1 83 ? -4.311 -12.122 -13.652 1.00 61.75 83 ASP A CA 1
ATOM 640 C C . ASP A 1 83 ? -4.898 -10.724 -14.005 1.00 61.75 83 ASP A C 1
ATOM 642 O O . ASP A 1 83 ? -5.044 -9.823 -13.181 1.00 61.75 83 ASP A O 1
ATOM 646 N N . GLN A 1 84 ? -5.138 -10.492 -15.303 1.00 54.75 84 GLN A N 1
ATOM 647 C CA . GLN A 1 84 ? -4.983 -9.193 -15.962 1.00 54.75 84 GLN A CA 1
ATOM 648 C C . GLN A 1 84 ? -6.161 -8.223 -15.828 1.00 54.75 84 GLN A C 1
ATOM 650 O O . GLN A 1 84 ? -5.938 -7.029 -16.029 1.00 54.75 84 GLN A O 1
ATOM 655 N N . ASP A 1 85 ? -7.376 -8.669 -15.504 1.00 55.47 85 ASP A N 1
ATOM 656 C CA . ASP A 1 85 ? -8.562 -7.802 -15.637 1.00 55.47 85 ASP A CA 1
ATOM 657 C C . ASP A 1 85 ? -9.126 -7.252 -14.318 1.00 55.47 85 ASP A C 1
ATOM 659 O O . ASP A 1 85 ? -9.815 -6.234 -14.340 1.00 55.47 85 ASP A O 1
ATOM 663 N N . SER A 1 86 ? -8.832 -7.857 -13.163 1.00 58.19 86 SER A N 1
ATOM 664 C CA . SER A 1 86 ? -9.416 -7.414 -11.883 1.00 58.19 86 SER A CA 1
ATOM 665 C C . SER A 1 86 ? -8.507 -6.483 -11.076 1.00 58.19 86 SER A C 1
ATOM 667 O O . SER A 1 86 ? -8.996 -5.696 -10.268 1.00 58.19 86 SER A O 1
ATOM 669 N N . ALA A 1 87 ? -7.188 -6.555 -11.285 1.00 68.25 87 ALA A N 1
ATOM 670 C CA . ALA A 1 87 ? -6.216 -5.884 -10.425 1.00 68.25 87 ALA A CA 1
ATOM 671 C C . ALA A 1 87 ? -5.671 -4.561 -10.987 1.00 68.25 87 ALA A C 1
ATOM 673 O O . ALA A 1 87 ? -5.008 -3.819 -10.265 1.00 68.25 87 ALA A O 1
ATOM 674 N N . TRP A 1 88 ? -5.915 -4.220 -12.248 1.00 78.25 88 TRP A N 1
ATOM 675 C CA . TRP A 1 88 ? -5.289 -3.047 -12.862 1.00 78.25 88 TRP A CA 1
ATOM 676 C C . TRP A 1 88 ? -6.317 -2.185 -13.572 1.00 78.25 88 TRP A C 1
ATOM 678 O O . TRP A 1 88 ? -7.305 -2.679 -14.112 1.00 78.25 88 TRP A O 1
ATOM 688 N N . TYR A 1 89 ? -6.073 -0.878 -13.622 1.00 71.88 89 TYR A N 1
ATOM 689 C CA . TYR A 1 89 ? -6.841 -0.040 -14.533 1.00 71.88 89 TYR A CA 1
ATOM 690 C C . TYR A 1 89 ? -6.464 -0.388 -15.971 1.00 71.88 89 TYR A C 1
ATOM 692 O O . TYR A 1 89 ? -5.287 -0.581 -16.300 1.00 71.88 89 TYR A O 1
ATOM 700 N N . ARG A 1 90 ? -7.465 -0.399 -16.855 1.00 70.81 90 ARG A N 1
ATOM 701 C CA . ARG A 1 90 ? -7.207 -0.482 -18.290 1.00 70.81 90 ARG A CA 1
ATOM 702 C C . ARG A 1 90 ? -6.366 0.716 -18.727 1.00 70.81 90 ARG A C 1
ATOM 704 O O . ARG A 1 90 ? -6.616 1.865 -18.336 1.00 70.81 90 ARG A O 1
ATOM 711 N N . VAL A 1 91 ? -5.348 0.426 -19.533 1.00 65.81 91 VAL A N 1
ATOM 712 C CA . VAL A 1 91 ? -4.590 1.463 -20.231 1.00 65.81 91 VAL A CA 1
ATOM 713 C C . VAL A 1 91 ? -5.549 2.052 -21.271 1.00 65.81 91 VAL A C 1
ATOM 715 O O . VAL A 1 91 ? -6.084 1.287 -22.073 1.00 65.81 91 VAL A O 1
ATOM 718 N N . PRO A 1 92 ? -5.864 3.355 -21.233 1.00 60.09 92 PRO A N 1
ATOM 719 C CA . PRO A 1 92 ? -6.794 3.943 -22.175 1.00 60.09 92 PRO A CA 1
ATOM 720 C C . PRO A 1 92 ? -6.098 4.090 -23.525 1.00 60.09 92 PRO A C 1
ATOM 722 O O . PRO A 1 92 ? -4.873 4.188 -23.602 1.00 60.09 92 PRO A O 1
ATOM 725 N N . SER A 1 93 ? -6.894 4.177 -24.585 1.00 55.03 93 SER A N 1
ATOM 726 C CA . SER A 1 93 ? -6.414 4.586 -25.907 1.00 55.03 93 SER A CA 1
ATOM 727 C C . SER A 1 93 ? -5.888 6.029 -25.923 1.00 55.03 93 SER A C 1
ATOM 729 O O . SER A 1 93 ? -5.132 6.395 -26.817 1.00 55.03 93 SER A O 1
ATOM 731 N N . GLU A 1 94 ? -6.261 6.843 -24.929 1.00 54.38 94 GLU A N 1
ATOM 732 C CA . GLU A 1 94 ? -5.891 8.254 -24.794 1.00 54.38 94 GLU A CA 1
ATOM 733 C C . GLU A 1 94 ? -5.117 8.523 -23.493 1.00 54.38 94 GLU A C 1
ATOM 735 O O . GLU A 1 94 ? -5.229 7.795 -22.503 1.00 54.38 94 GLU A O 1
ATOM 740 N N . ARG A 1 95 ? -4.305 9.588 -23.479 1.00 56.38 95 ARG A N 1
ATOM 741 C CA . ARG A 1 95 ? -3.486 9.970 -22.317 1.00 56.38 95 ARG A CA 1
ATOM 742 C C . ARG A 1 95 ? -4.378 10.468 -21.176 1.00 56.38 95 ARG A C 1
ATOM 744 O O . ARG A 1 95 ? -4.641 11.659 -21.068 1.00 56.38 95 ARG A O 1
ATOM 751 N N . ALA A 1 96 ? -4.818 9.571 -20.301 1.00 60.38 96 ALA A N 1
ATOM 752 C CA . ALA A 1 96 ? -5.524 9.948 -19.080 1.00 60.38 96 ALA A CA 1
ATOM 753 C C . ALA A 1 96 ? -4.552 10.152 -17.905 1.00 60.38 96 ALA A C 1
ATOM 755 O O . ALA A 1 96 ? -3.532 9.461 -17.793 1.00 60.38 96 ALA A O 1
ATOM 756 N N . GLY A 1 97 ? -4.890 11.081 -17.008 1.00 65.81 97 GLY A N 1
ATOM 757 C CA . GLY A 1 97 ? -4.149 11.313 -15.767 1.00 65.81 97 GLY A CA 1
ATOM 758 C C . GLY A 1 97 ? -4.106 10.059 -14.889 1.00 65.81 97 GLY A C 1
ATOM 759 O O . GLY A 1 97 ? -5.046 9.257 -14.877 1.00 65.81 97 GLY A O 1
ATOM 760 N N . GLY A 1 98 ? -2.990 9.843 -14.198 1.00 74.12 98 GLY A N 1
ATOM 761 C CA . GLY A 1 98 ? -2.797 8.697 -13.315 1.00 74.12 98 GLY A CA 1
ATOM 762 C C . GLY A 1 98 ? -1.329 8.370 -13.076 1.00 74.12 98 GLY A C 1
ATOM 763 O O . GLY A 1 98 ? -0.443 8.925 -13.725 1.00 74.12 98 GLY A O 1
ATOM 764 N N . ILE A 1 99 ? -1.093 7.449 -12.146 1.00 79.00 99 ILE A N 1
ATOM 765 C CA . ILE A 1 99 ? 0.226 6.890 -11.874 1.00 79.00 99 ILE A CA 1
ATOM 766 C C . ILE A 1 99 ? 0.387 5.595 -12.653 1.00 79.00 99 ILE A C 1
ATOM 768 O O . ILE A 1 99 ? -0.433 4.673 -12.563 1.00 79.00 99 ILE A O 1
ATOM 772 N N . TYR A 1 100 ? 1.480 5.543 -13.401 1.00 79.06 100 TYR A N 1
ATOM 773 C CA . TYR A 1 100 ? 1.883 4.396 -14.186 1.00 79.06 100 TYR A CA 1
ATOM 774 C C . TYR A 1 100 ? 3.104 3.761 -13.538 1.00 79.06 100 TYR A C 1
ATOM 776 O O . TYR A 1 100 ? 3.965 4.462 -13.013 1.00 79.06 100 TYR A O 1
ATOM 784 N N . VAL A 1 101 ? 3.181 2.439 -13.599 1.00 76.38 101 VAL A N 1
ATOM 785 C CA . VAL A 1 101 ? 4.389 1.698 -13.251 1.00 76.38 101 VAL A CA 1
ATOM 786 C C . VAL A 1 101 ? 4.851 0.926 -14.467 1.00 76.38 101 VAL A C 1
ATOM 788 O O . VAL A 1 101 ? 4.044 0.370 -15.220 1.00 76.38 101 VAL A O 1
ATOM 791 N N . ILE A 1 102 ? 6.165 0.947 -14.654 1.00 73.81 102 ILE A N 1
ATOM 792 C CA . ILE A 1 102 ? 6.857 0.267 -15.732 1.00 73.81 102 ILE A CA 1
ATOM 793 C C . ILE A 1 102 ? 7.589 -0.922 -15.123 1.00 73.81 102 ILE A C 1
ATOM 795 O O . ILE A 1 102 ? 8.390 -0.776 -14.203 1.00 73.81 102 ILE A O 1
ATOM 799 N N . GLY A 1 103 ? 7.282 -2.108 -15.630 1.00 73.62 103 GLY A N 1
ATOM 800 C CA . GLY A 1 103 ? 8.004 -3.333 -15.334 1.00 73.62 103 GLY A CA 1
ATOM 801 C C . GLY A 1 103 ? 8.801 -3.791 -16.550 1.00 73.62 103 GLY A C 1
ATOM 802 O O . GLY A 1 103 ? 8.353 -3.639 -17.686 1.00 73.62 103 GLY A O 1
ATOM 803 N N . LEU A 1 104 ? 9.969 -4.383 -16.313 1.00 74.50 104 LEU A N 1
ATOM 804 C CA . LEU A 1 104 ? 10.769 -5.037 -17.347 1.00 74.50 104 LEU A CA 1
ATOM 805 C C . LEU A 1 104 ? 10.728 -6.545 -17.116 1.00 74.50 104 LEU A C 1
ATOM 807 O O . LEU A 1 104 ? 11.024 -7.018 -16.019 1.00 74.50 104 LEU A O 1
ATOM 811 N N . CYS A 1 105 ? 10.383 -7.303 -18.150 1.00 75.38 105 CYS A N 1
ATOM 812 C CA . CYS A 1 105 ? 10.444 -8.760 -18.112 1.00 75.38 105 CYS A CA 1
ATOM 813 C C . CYS A 1 105 ? 10.988 -9.325 -19.415 1.00 75.38 105 CYS A C 1
ATOM 815 O O . CYS A 1 105 ? 10.899 -8.696 -20.467 1.00 75.38 105 CYS A O 1
ATOM 817 N N . ARG A 1 106 ? 11.488 -10.555 -19.365 1.00 75.69 106 ARG A N 1
ATOM 818 C CA . ARG A 1 106 ? 11.848 -11.305 -20.564 1.00 75.69 106 ARG A CA 1
ATOM 819 C C . ARG A 1 106 ? 10.615 -11.634 -21.399 1.00 75.69 106 ARG A C 1
ATOM 821 O O . ARG A 1 106 ? 9.542 -11.945 -20.871 1.00 75.69 106 ARG A O 1
ATOM 828 N N . GLU A 1 107 ? 10.793 -11.592 -22.712 1.00 74.19 107 GLU A N 1
ATOM 829 C CA . GLU A 1 107 ? 9.785 -12.035 -23.665 1.00 74.19 107 GLU A CA 1
ATOM 830 C C . GLU A 1 107 ? 9.424 -13.516 -23.436 1.00 74.19 107 GLU A C 1
ATOM 832 O O . GLU A 1 107 ? 10.266 -14.340 -23.074 1.00 74.19 107 GLU A O 1
ATOM 837 N N . GLY A 1 108 ? 8.142 -13.852 -23.603 1.00 69.44 108 GLY A N 1
ATOM 838 C CA . GLY A 1 108 ? 7.603 -15.196 -23.379 1.00 69.44 108 GLY A CA 1
ATOM 839 C C . GLY A 1 108 ? 7.083 -15.428 -21.959 1.00 69.44 108 GLY A C 1
ATOM 840 O O . GLY A 1 108 ? 5.874 -15.511 -21.766 1.00 69.44 108 GLY A O 1
ATOM 841 N N . SER A 1 109 ? 7.974 -15.535 -20.972 1.00 63.47 109 SER A N 1
ATOM 842 C CA . SER A 1 109 ? 7.651 -16.092 -19.643 1.00 63.47 109 SER A CA 1
ATOM 843 C C . SER A 1 109 ? 7.369 -15.064 -18.542 1.00 63.47 109 SER A C 1
ATOM 845 O O . SER A 1 109 ? 7.013 -15.459 -17.434 1.00 63.47 109 SER A O 1
ATOM 847 N N . GLY A 1 110 ? 7.563 -13.762 -18.792 1.00 63.81 110 GLY A N 1
ATOM 848 C CA . GLY A 1 110 ? 7.431 -12.742 -17.742 1.00 63.81 110 GLY A CA 1
ATOM 849 C C . GLY A 1 110 ? 8.520 -12.820 -16.665 1.00 63.81 110 GLY A C 1
ATOM 850 O O . GLY A 1 110 ? 8.399 -12.192 -15.617 1.00 63.81 110 GLY A O 1
ATOM 851 N N . GLN A 1 111 ? 9.584 -13.593 -16.906 1.00 72.12 111 GLN A N 1
ATOM 852 C CA . GLN A 1 111 ? 10.697 -13.757 -15.976 1.00 72.12 111 GLN A CA 1
ATOM 853 C C . GLN A 1 111 ? 11.496 -12.460 -15.820 1.00 72.12 111 GLN A C 1
ATOM 855 O O . GLN A 1 111 ? 11.699 -11.710 -16.779 1.00 72.12 111 GLN A O 1
ATOM 860 N N . PHE A 1 112 ? 11.992 -12.235 -14.608 1.00 74.50 112 PHE A N 1
ATOM 861 C CA . PHE A 1 112 ? 12.947 -11.174 -14.313 1.00 74.50 112 PHE A CA 1
ATOM 862 C C . PHE A 1 112 ? 14.302 -11.429 -14.973 1.00 74.50 112 PHE A C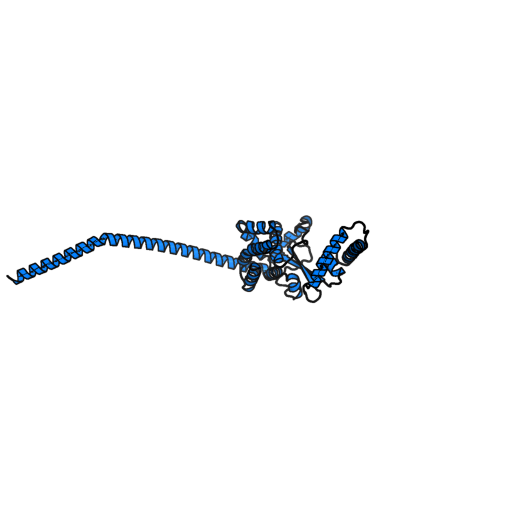 1
ATOM 864 O O . PHE A 1 112 ? 14.644 -12.565 -15.312 1.00 74.50 112 PHE A O 1
ATOM 871 N N . LEU A 1 113 ? 15.097 -10.363 -15.089 1.00 72.12 113 LEU A N 1
ATOM 872 C CA . LEU A 1 113 ? 16.523 -10.495 -15.365 1.00 72.12 113 LEU A CA 1
ATOM 873 C C . LEU A 1 113 ? 17.182 -11.293 -14.233 1.00 72.12 113 LEU A C 1
ATOM 875 O O . LEU A 1 113 ? 16.990 -10.987 -13.055 1.00 72.12 113 LEU A O 1
ATOM 879 N N . ASN A 1 114 ? 17.977 -12.300 -14.581 1.00 77.31 114 ASN A N 1
ATOM 880 C CA . ASN A 1 114 ? 18.816 -12.983 -13.596 1.00 77.31 114 ASN A CA 1
ATOM 881 C C . ASN A 1 114 ? 20.022 -12.109 -13.189 1.00 77.31 114 ASN A C 1
ATOM 883 O O . ASN A 1 114 ? 20.304 -11.078 -13.797 1.00 77.31 114 ASN A O 1
ATOM 887 N N . GLY A 1 115 ? 20.755 -12.520 -12.149 1.00 73.50 115 GLY A N 1
ATOM 888 C CA . GLY A 1 115 ? 21.914 -11.770 -11.639 1.00 73.50 115 GLY A CA 1
ATOM 889 C C . GLY A 1 115 ? 22.955 -11.407 -12.715 1.00 73.50 115 GLY A C 1
ATOM 890 O O . GLY A 1 115 ? 23.316 -10.236 -12.818 1.00 73.50 115 GLY A O 1
ATOM 891 N N . PRO A 1 116 ? 23.408 -12.359 -13.552 1.00 81.56 116 PRO A N 1
ATOM 892 C CA . PRO A 1 116 ? 24.304 -12.064 -14.672 1.00 81.56 116 PRO A CA 1
ATOM 893 C C . PRO A 1 116 ? 23.742 -11.054 -15.683 1.00 81.56 116 PRO A C 1
ATOM 895 O O . PRO A 1 116 ? 24.461 -10.164 -16.130 1.00 81.56 116 PRO A O 1
ATOM 898 N N . GLU A 1 117 ? 22.462 -11.167 -16.041 1.00 79.44 117 GLU A N 1
ATOM 899 C CA . GLU A 1 117 ? 21.783 -10.221 -16.936 1.00 79.44 117 GLU A CA 1
ATOM 900 C C . GLU A 1 117 ? 21.703 -8.817 -16.329 1.00 79.44 117 GLU A C 1
ATOM 902 O O . GLU A 1 117 ? 21.989 -7.837 -17.014 1.00 79.44 117 GLU A O 1
ATOM 907 N N . MET A 1 118 ? 21.391 -8.719 -15.036 1.00 79.19 118 MET A N 1
ATOM 908 C CA . MET A 1 118 ? 21.395 -7.452 -14.307 1.00 79.19 118 MET A CA 1
ATOM 909 C C . MET A 1 118 ? 22.803 -6.842 -14.243 1.00 79.19 118 MET A C 1
ATOM 911 O O . MET A 1 118 ? 22.962 -5.635 -14.407 1.00 79.19 118 MET A O 1
ATOM 915 N N . GLY A 1 119 ? 23.839 -7.669 -14.062 1.00 77.50 119 GLY A N 1
ATOM 916 C CA . GLY A 1 119 ? 25.237 -7.235 -14.122 1.00 77.50 119 GLY A CA 1
ATOM 917 C C . GLY A 1 119 ? 25.585 -6.598 -15.469 1.00 77.50 119 GLY A C 1
ATOM 918 O O . GLY A 1 119 ? 26.086 -5.474 -15.502 1.00 77.50 119 GLY A O 1
ATOM 919 N N . ARG A 1 120 ? 25.215 -7.258 -16.575 1.00 84.56 120 ARG A N 1
ATOM 920 C CA . ARG A 1 120 ? 25.399 -6.710 -17.930 1.00 84.56 120 ARG A CA 1
ATOM 921 C C . ARG A 1 120 ? 24.630 -5.413 -18.144 1.00 84.56 120 ARG A C 1
ATOM 923 O O . ARG A 1 120 ? 25.166 -4.496 -18.759 1.00 84.56 120 ARG A O 1
ATOM 930 N N . LEU A 1 121 ? 23.406 -5.303 -17.627 1.00 82.94 121 LEU A N 1
ATOM 931 C CA . LEU A 1 121 ? 22.635 -4.062 -17.703 1.00 82.94 121 LEU A CA 1
ATOM 932 C C . LEU A 1 121 ? 23.364 -2.912 -16.997 1.00 82.94 121 LEU A C 1
ATOM 934 O O . LEU A 1 121 ? 23.533 -1.841 -17.573 1.00 82.94 121 LEU A O 1
ATOM 938 N N . VAL A 1 122 ? 23.835 -3.139 -15.768 1.00 80.56 122 VAL A N 1
ATOM 939 C CA . VAL A 1 122 ? 24.566 -2.129 -14.987 1.00 80.56 122 VAL A CA 1
ATOM 940 C C . VAL A 1 122 ? 25.843 -1.686 -15.702 1.00 80.56 122 VAL A C 1
ATOM 942 O O . VAL A 1 122 ? 26.127 -0.488 -15.748 1.00 80.56 122 VAL A O 1
ATOM 945 N N . GLU A 1 123 ? 26.603 -2.622 -16.268 1.00 88.25 123 GLU A N 1
ATOM 946 C CA . GLU A 1 123 ? 27.790 -2.316 -17.074 1.00 88.25 123 GLU A CA 1
ATOM 947 C C . GLU A 1 123 ? 27.421 -1.520 -18.329 1.00 88.25 123 GLU A C 1
ATOM 949 O O . GLU A 1 123 ? 27.964 -0.441 -18.546 1.00 88.25 123 GLU A O 1
ATOM 954 N N . GLY A 1 124 ? 26.408 -1.961 -19.078 1.00 88.94 124 GLY A N 1
ATOM 955 C CA . GLY A 1 124 ? 25.927 -1.270 -20.275 1.00 88.94 124 GLY A CA 1
ATOM 956 C C . GLY A 1 124 ? 25.460 0.164 -20.010 1.00 88.94 124 GLY A C 1
ATOM 957 O O . GLY A 1 124 ? 25.731 1.046 -20.824 1.00 88.94 124 GLY A O 1
ATOM 958 N N . ILE A 1 125 ? 24.814 0.423 -18.865 1.00 83.62 125 ILE A N 1
ATOM 959 C CA . ILE A 1 125 ? 24.431 1.776 -18.420 1.00 83.62 125 ILE A CA 1
ATOM 960 C C . ILE A 1 125 ? 25.665 2.629 -18.122 1.00 83.62 125 ILE A C 1
ATOM 962 O O . ILE A 1 125 ? 25.703 3.802 -18.499 1.00 83.62 125 ILE A O 1
ATOM 966 N N . ARG A 1 126 ? 26.666 2.073 -17.428 1.00 86.50 126 ARG A N 1
ATOM 967 C CA . ARG A 1 126 ? 27.910 2.793 -17.110 1.00 86.50 126 ARG A CA 1
ATOM 968 C C . ARG A 1 126 ? 28.665 3.154 -18.383 1.00 86.50 126 ARG A C 1
ATOM 970 O O . ARG A 1 126 ? 28.998 4.323 -18.558 1.00 86.50 126 ARG A O 1
ATOM 977 N N . ASP A 1 127 ? 28.827 2.192 -19.283 1.00 91.12 127 ASP A N 1
ATOM 978 C CA . ASP A 1 127 ? 29.509 2.379 -20.560 1.00 91.12 127 ASP A CA 1
ATOM 979 C C . ASP A 1 127 ? 28.775 3.389 -21.445 1.00 91.12 127 ASP A C 1
ATOM 981 O O . ASP A 1 127 ? 29.401 4.256 -22.051 1.00 91.12 127 ASP A O 1
ATOM 985 N N . TYR A 1 128 ? 27.440 3.331 -21.482 1.00 88.19 128 TYR A N 1
ATOM 986 C CA . TYR A 1 128 ? 26.624 4.299 -22.213 1.00 88.19 128 TYR A CA 1
ATOM 987 C C . TYR A 1 128 ? 26.788 5.714 -21.638 1.00 88.19 128 TYR A C 1
ATOM 989 O O . TYR A 1 128 ? 27.103 6.649 -22.371 1.00 88.19 128 TYR A O 1
ATOM 997 N N . ARG A 1 129 ? 26.668 5.874 -20.312 1.00 87.81 129 ARG A N 1
ATOM 998 C CA . ARG A 1 129 ? 26.878 7.157 -19.618 1.00 87.81 129 ARG A CA 1
ATOM 999 C C . ARG A 1 129 ? 28.264 7.736 -19.897 1.00 87.81 129 ARG A C 1
ATOM 1001 O O . ARG A 1 129 ? 28.386 8.937 -20.135 1.00 87.81 129 ARG A O 1
ATOM 1008 N N . ASP A 1 130 ? 29.299 6.908 -19.806 1.00 89.94 130 ASP A N 1
ATOM 1009 C CA . ASP A 1 130 ? 30.681 7.347 -19.984 1.00 89.94 130 ASP A CA 1
ATOM 1010 C C . ASP A 1 130 ? 30.962 7.657 -21.463 1.00 89.94 130 ASP A C 1
ATOM 1012 O O . ASP A 1 130 ? 31.581 8.677 -21.762 1.00 89.94 130 ASP A O 1
ATOM 1016 N N . GLY A 1 131 ? 30.377 6.890 -22.388 1.00 89.75 131 GLY A N 1
ATOM 1017 C CA . GLY A 1 131 ? 30.353 7.171 -23.823 1.00 89.75 131 GLY A CA 1
ATOM 1018 C C . GLY A 1 131 ? 29.720 8.517 -24.180 1.00 89.75 131 GLY A C 1
ATOM 1019 O O . GLY A 1 131 ? 30.318 9.292 -24.924 1.00 89.75 131 GLY A O 1
ATOM 1020 N N . CYS A 1 132 ? 28.553 8.845 -23.611 1.00 86.44 132 CYS A N 1
ATOM 1021 C CA . CYS A 1 132 ? 27.857 10.113 -23.870 1.00 86.44 132 CYS A CA 1
ATOM 1022 C C . CYS A 1 132 ? 28.658 11.352 -23.435 1.00 86.44 132 CYS A C 1
ATOM 1024 O O . CYS A 1 132 ? 28.396 12.454 -23.911 1.00 86.44 132 CYS A O 1
ATOM 1026 N N . ARG A 1 133 ? 29.621 11.197 -22.518 1.00 91.06 133 ARG A N 1
ATOM 1027 C CA . ARG A 1 133 ? 30.482 12.293 -22.040 1.00 91.06 133 ARG A CA 1
ATOM 1028 C C . ARG A 1 133 ? 31.683 12.552 -22.950 1.00 91.06 133 ARG A C 1
ATOM 1030 O O . ARG A 1 133 ? 32.351 13.572 -22.791 1.00 91.06 133 ARG A O 1
ATOM 1037 N N . ILE A 1 134 ? 31.971 11.652 -23.888 1.00 89.94 134 ILE A N 1
ATOM 1038 C CA . ILE A 1 134 ? 33.126 11.753 -24.780 1.00 89.94 134 ILE A CA 1
ATOM 1039 C C . ILE A 1 134 ? 32.737 12.577 -26.011 1.00 89.94 134 ILE A C 1
ATOM 1041 O O . ILE A 1 134 ? 32.026 12.105 -26.893 1.00 89.94 134 ILE A O 1
ATOM 1045 N N . GLY A 1 135 ? 33.244 13.810 -26.095 1.00 80.81 135 GLY A N 1
ATOM 1046 C CA . GLY A 1 135 ? 33.037 14.676 -27.263 1.00 80.81 135 GLY A CA 1
ATOM 1047 C C . GLY A 1 135 ? 33.843 14.245 -28.495 1.00 80.81 135 GLY A C 1
ATOM 1048 O O . GLY A 1 135 ? 33.316 14.212 -29.604 1.00 80.81 135 GLY A O 1
ATOM 1049 N N . GLN A 1 136 ? 35.115 13.874 -28.311 1.00 87.25 136 GLN A N 1
ATOM 1050 C CA . GLN A 1 136 ? 35.982 13.370 -29.379 1.00 87.25 136 GLN A CA 1
ATOM 1051 C C . GLN A 1 136 ? 36.856 12.226 -28.854 1.00 87.25 136 GLN A C 1
ATOM 1053 O O . GLN A 1 136 ? 37.711 12.427 -27.995 1.00 87.25 136 GLN A O 1
ATOM 1058 N N . ALA A 1 137 ? 36.640 11.018 -29.379 1.00 89.25 137 ALA A N 1
ATOM 1059 C CA . ALA A 1 137 ? 37.371 9.829 -28.953 1.00 89.25 137 ALA A CA 1
ATOM 1060 C C . ALA A 1 137 ? 38.824 9.851 -29.456 1.00 89.25 137 ALA A C 1
ATOM 1062 O O . ALA A 1 137 ? 39.074 9.887 -30.662 1.00 89.25 137 ALA A O 1
ATOM 1063 N N . SER A 1 138 ? 39.770 9.782 -28.524 1.00 91.81 138 SER A N 1
ATOM 1064 C CA . SER A 1 138 ? 41.217 9.835 -28.757 1.00 91.81 138 SER A CA 1
ATOM 1065 C C . SER A 1 138 ? 41.907 8.499 -28.459 1.00 91.81 138 SER A C 1
ATOM 1067 O O . SER A 1 138 ? 42.951 8.196 -29.036 1.00 91.81 138 SER A O 1
ATOM 1069 N N . THR A 1 139 ? 41.314 7.653 -27.611 1.00 95.06 139 THR A N 1
ATOM 1070 C CA . THR A 1 139 ? 41.842 6.318 -27.276 1.00 95.06 139 THR A CA 1
ATOM 1071 C C . THR A 1 139 ? 41.025 5.179 -27.912 1.00 95.06 139 THR A C 1
ATOM 1073 O O . THR A 1 139 ? 39.879 5.372 -28.329 1.00 95.06 139 THR A O 1
ATOM 1076 N N . PRO A 1 140 ? 41.579 3.952 -28.027 1.00 94.88 140 PRO A N 1
ATOM 1077 C CA . PRO A 1 140 ? 40.804 2.778 -28.442 1.00 94.88 140 PRO A CA 1
ATOM 1078 C C . PRO A 1 140 ? 39.592 2.493 -27.540 1.00 94.88 140 PRO A C 1
ATOM 1080 O O . PRO A 1 140 ? 38.526 2.167 -28.053 1.00 94.88 140 PRO A O 1
ATOM 1083 N N . HIS A 1 141 ? 39.734 2.673 -26.224 1.00 93.06 141 HIS A N 1
ATOM 1084 C CA . HIS A 1 141 ? 38.650 2.458 -25.264 1.00 93.06 141 HIS A CA 1
ATOM 1085 C C . HIS A 1 141 ? 37.523 3.490 -25.428 1.00 93.06 141 HIS A C 1
ATOM 1087 O O . HIS A 1 141 ? 36.356 3.124 -25.512 1.00 93.06 141 HIS A O 1
ATOM 1093 N N . GLU A 1 142 ? 37.858 4.771 -25.596 1.00 94.00 142 GLU A N 1
ATOM 1094 C CA . GLU A 1 142 ? 36.860 5.814 -25.874 1.00 94.00 142 GLU A CA 1
ATOM 1095 C C . GLU A 1 142 ? 36.103 5.554 -27.182 1.00 94.00 142 GLU A C 1
ATOM 1097 O O . GLU A 1 142 ? 34.892 5.755 -27.252 1.00 94.00 142 GLU A O 1
ATOM 1102 N N . ARG A 1 143 ? 36.791 5.056 -28.221 1.00 94.06 143 ARG A N 1
ATOM 1103 C CA . ARG A 1 143 ? 36.139 4.667 -29.482 1.00 94.06 143 ARG A CA 1
ATOM 1104 C C . ARG A 1 143 ? 35.143 3.525 -29.286 1.00 94.06 143 ARG A C 1
ATOM 1106 O O . ARG A 1 143 ? 34.098 3.539 -29.931 1.00 94.06 143 ARG A O 1
ATOM 1113 N N . GLN A 1 144 ? 35.439 2.575 -28.398 1.00 93.69 144 GLN A N 1
ATOM 1114 C CA . GLN A 1 144 ? 34.517 1.496 -28.041 1.00 93.69 144 GLN A CA 1
ATOM 1115 C C . GLN A 1 144 ? 33.269 2.038 -27.331 1.00 93.69 144 GLN A C 1
ATOM 1117 O O . GLN A 1 144 ? 32.162 1.699 -27.737 1.00 93.69 144 GLN A O 1
ATOM 1122 N N . LEU A 1 145 ? 33.431 2.922 -26.340 1.00 92.56 145 LEU A N 1
ATOM 1123 C CA . LEU A 1 145 ? 32.308 3.528 -25.612 1.00 92.56 145 LEU A CA 1
ATOM 1124 C C . LEU A 1 145 ? 31.418 4.388 -26.523 1.00 92.56 145 LEU A C 1
ATOM 1126 O O . LEU A 1 145 ? 30.196 4.274 -26.495 1.00 92.56 145 LEU A O 1
ATOM 1130 N N . VAL A 1 146 ? 32.012 5.201 -27.402 1.00 92.00 146 VAL A N 1
ATOM 1131 C CA . VAL A 1 146 ? 31.252 5.981 -28.397 1.00 92.00 146 VAL A CA 1
ATOM 1132 C C . VAL A 1 146 ? 30.560 5.065 -29.415 1.00 92.00 146 VAL A C 1
ATOM 1134 O O . VAL A 1 146 ? 29.437 5.339 -29.837 1.00 92.00 146 VAL A O 1
ATOM 1137 N N . GLY A 1 147 ? 31.202 3.963 -29.814 1.00 92.31 147 GLY A N 1
ATOM 1138 C CA . GLY A 1 147 ? 30.582 2.935 -30.654 1.00 92.31 147 GLY A CA 1
ATOM 1139 C C . GLY A 1 147 ? 29.388 2.260 -29.972 1.00 92.31 147 GLY A C 1
ATOM 1140 O O . GLY A 1 147 ? 28.364 2.025 -30.616 1.00 92.31 147 GLY A O 1
ATOM 1141 N N . TRP A 1 148 ? 29.489 2.013 -28.665 1.00 92.56 148 TRP A N 1
ATOM 1142 C CA . TRP A 1 148 ? 28.399 1.487 -27.850 1.00 92.56 148 TRP A CA 1
ATOM 1143 C C . TRP A 1 148 ? 27.203 2.444 -27.812 1.00 92.56 148 TRP A C 1
ATOM 1145 O O . TRP A 1 148 ? 26.096 2.020 -28.131 1.00 92.56 148 TRP A O 1
ATOM 1155 N N . VAL A 1 149 ? 27.424 3.739 -27.555 1.00 89.12 149 VAL A N 1
ATOM 1156 C CA . VAL A 1 149 ? 26.362 4.767 -27.607 1.00 89.12 149 VAL A CA 1
ATOM 1157 C C . VAL A 1 149 ? 25.643 4.750 -28.951 1.00 89.12 149 VAL A C 1
ATOM 1159 O O . VAL A 1 149 ? 24.425 4.650 -28.985 1.00 89.12 149 VAL A O 1
ATOM 1162 N N . LYS A 1 150 ? 26.381 4.731 -30.068 1.00 88.44 150 LYS A N 1
ATOM 1163 C CA . LYS A 1 150 ? 25.775 4.653 -31.410 1.00 88.44 150 LYS A CA 1
ATOM 1164 C C . LYS A 1 150 ? 24.952 3.384 -31.630 1.00 88.44 150 LYS A C 1
ATOM 1166 O O . LYS A 1 150 ? 23.983 3.418 -32.378 1.00 88.44 150 LYS A O 1
ATOM 1171 N N . THR A 1 151 ? 25.350 2.271 -31.020 1.00 89.19 151 THR A N 1
ATOM 1172 C CA . THR A 1 151 ? 24.622 0.997 -31.117 1.00 89.19 151 THR A CA 1
ATOM 1173 C C . THR A 1 151 ? 23.302 1.076 -30.353 1.00 89.19 151 THR A C 1
ATOM 1175 O O . THR A 1 151 ? 22.258 0.718 -30.894 1.00 89.19 151 THR A O 1
ATOM 1178 N N . VAL A 1 152 ? 23.343 1.600 -29.124 1.00 85.00 152 VAL A N 1
ATOM 1179 C CA . VAL A 1 152 ? 22.158 1.838 -28.290 1.00 85.00 152 VAL A CA 1
ATOM 1180 C C . VAL A 1 152 ? 21.224 2.852 -28.960 1.00 85.00 152 VAL A C 1
ATOM 1182 O O . VAL A 1 152 ? 20.039 2.577 -29.119 1.00 85.00 152 VAL A O 1
ATOM 1185 N N . ASP A 1 153 ? 21.753 3.973 -29.450 1.00 83.69 153 ASP A N 1
ATOM 1186 C CA . ASP A 1 153 ? 20.959 5.005 -30.120 1.00 83.69 153 ASP A CA 1
ATOM 1187 C C . ASP A 1 153 ? 20.402 4.536 -31.466 1.00 83.69 153 ASP A C 1
ATOM 1189 O O . ASP A 1 153 ? 19.285 4.879 -31.846 1.00 83.69 153 ASP A O 1
ATOM 1193 N N . GLY A 1 154 ? 21.146 3.702 -32.194 1.00 79.12 154 GLY A N 1
ATOM 1194 C CA . GLY A 1 154 ? 20.651 3.059 -33.409 1.00 79.12 154 GLY A CA 1
ATOM 1195 C C . GLY A 1 154 ? 19.400 2.223 -33.136 1.00 79.12 154 GLY A C 1
ATOM 1196 O O . GLY A 1 154 ? 18.457 2.251 -33.929 1.00 79.12 154 GLY A O 1
ATOM 1197 N N . ALA A 1 155 ? 19.339 1.567 -31.974 1.00 72.06 155 ALA A N 1
ATOM 1198 C CA . ALA A 1 155 ? 18.163 0.831 -31.527 1.00 72.06 155 ALA A CA 1
ATOM 1199 C C . ALA A 1 155 ? 16.981 1.735 -31.108 1.00 72.06 155 ALA A C 1
ATOM 1201 O O . ALA A 1 155 ? 15.873 1.218 -30.985 1.00 72.06 155 ALA A O 1
ATOM 1202 N N . LEU A 1 156 ? 17.163 3.053 -30.906 1.00 63.53 156 LEU A N 1
ATOM 1203 C CA . LEU A 1 156 ? 16.053 4.001 -30.669 1.00 63.53 156 LEU A CA 1
ATOM 1204 C C . LEU A 1 156 ? 15.188 4.181 -31.922 1.00 63.53 156 LEU A C 1
ATOM 1206 O O . LEU A 1 156 ? 13.975 4.352 -31.824 1.00 63.53 156 LEU A O 1
ATOM 1210 N N . THR A 1 157 ? 15.805 4.143 -33.106 1.00 53.44 157 THR A N 1
ATOM 1211 C CA . THR A 1 157 ? 15.145 4.497 -34.376 1.00 53.44 157 THR A CA 1
ATOM 1212 C C . THR A 1 157 ? 14.188 3.431 -34.919 1.00 53.44 157 THR A C 1
ATOM 1214 O O . THR A 1 157 ? 13.453 3.701 -35.866 1.00 53.44 157 THR A O 1
ATOM 1217 N N . THR A 1 158 ? 14.169 2.235 -34.325 1.00 51.81 158 THR A N 1
ATOM 1218 C CA . THR A 1 158 ? 13.357 1.088 -34.771 1.00 51.81 158 THR A CA 1
ATOM 1219 C C . THR A 1 158 ? 12.117 0.824 -33.912 1.00 51.81 158 THR A C 1
ATOM 1221 O O . THR A 1 158 ? 11.349 -0.080 -34.229 1.00 51.81 158 THR A O 1
ATOM 1224 N N . SER A 1 159 ? 11.900 1.595 -32.844 1.00 49.69 159 SER A N 1
ATOM 1225 C CA . SER A 1 159 ? 10.766 1.443 -31.919 1.00 49.69 159 SER A CA 1
ATOM 1226 C C . SER A 1 159 ? 9.966 2.743 -31.816 1.00 49.69 159 SER A C 1
ATOM 1228 O O . SER A 1 159 ? 10.549 3.811 -31.971 1.00 49.69 159 SER A O 1
ATOM 1230 N N . ASP A 1 160 ? 8.660 2.651 -31.544 1.00 45.25 160 ASP A N 1
ATOM 1231 C CA . ASP A 1 160 ? 7.623 3.697 -31.667 1.00 45.25 160 ASP A CA 1
ATOM 1232 C C . ASP A 1 160 ? 7.764 4.945 -30.750 1.00 45.25 160 ASP A C 1
ATOM 1234 O O . ASP A 1 160 ? 6.806 5.414 -30.137 1.00 45.25 160 ASP A O 1
ATOM 1238 N N . GLY A 1 161 ? 8.954 5.543 -30.662 1.00 42.84 161 GLY A N 1
ATOM 1239 C CA . GLY A 1 161 ? 9.180 6.894 -30.139 1.00 42.84 161 GLY A CA 1
ATOM 1240 C C . GLY A 1 161 ? 9.054 7.074 -28.623 1.00 42.84 161 GLY A C 1
ATOM 1241 O O . GLY A 1 161 ? 9.175 8.200 -28.144 1.00 42.84 161 GLY A O 1
ATOM 1242 N N . THR A 1 162 ? 8.835 6.008 -27.851 1.00 46.81 162 THR A N 1
ATOM 1243 C CA . THR A 1 162 ? 8.701 6.059 -26.379 1.00 46.81 162 THR A CA 1
ATOM 1244 C C . THR A 1 162 ? 9.854 5.384 -25.633 1.00 46.81 162 THR A C 1
ATOM 1246 O O . THR A 1 162 ? 9.741 5.095 -24.445 1.00 46.81 162 THR A O 1
ATOM 1249 N N . GLY A 1 163 ? 10.949 5.086 -26.329 1.00 50.78 163 GLY A N 1
ATOM 1250 C CA . GLY A 1 163 ? 12.019 4.230 -25.840 1.00 50.78 163 GLY A CA 1
ATOM 1251 C C . GLY A 1 163 ? 12.916 4.876 -24.784 1.00 50.78 163 GLY A C 1
ATOM 1252 O O . GLY A 1 163 ? 13.736 5.742 -25.082 1.00 50.78 163 GLY A O 1
ATOM 1253 N N . GLU A 1 164 ? 12.779 4.440 -23.533 1.00 64.50 164 GLU A N 1
ATOM 1254 C CA . GLU A 1 164 ? 13.728 4.764 -22.470 1.00 64.50 164 GLU A CA 1
ATOM 1255 C C . GLU A 1 164 ? 15.101 4.121 -22.764 1.00 64.50 164 GLU A C 1
ATOM 1257 O O . GLU A 1 164 ? 15.148 2.946 -23.143 1.00 64.50 164 GLU A O 1
ATOM 1262 N N . PRO A 1 165 ? 16.237 4.815 -22.540 1.00 65.75 165 PRO A N 1
ATOM 1263 C CA . PRO A 1 165 ? 17.585 4.323 -22.866 1.00 65.75 165 PRO A CA 1
ATOM 1264 C C . PRO A 1 165 ? 17.922 2.917 -22.338 1.00 65.75 165 PRO A C 1
ATOM 1266 O O . PRO A 1 165 ? 18.698 2.192 -22.956 1.00 65.75 165 PRO A O 1
ATOM 1269 N N . LEU A 1 166 ? 17.311 2.491 -21.227 1.00 70.94 166 LEU A N 1
ATOM 1270 C CA . LEU A 1 166 ? 17.457 1.136 -20.682 1.00 70.94 166 LEU A CA 1
ATOM 1271 C C . LEU A 1 166 ? 17.016 0.040 -21.639 1.00 70.94 166 LEU A C 1
ATOM 1273 O O . LEU A 1 166 ? 17.687 -0.985 -21.762 1.00 70.94 166 LEU A O 1
ATOM 1277 N N . PHE A 1 167 ? 15.864 0.240 -22.273 1.00 73.50 167 PHE A N 1
ATOM 1278 C CA . PHE A 1 167 ? 15.302 -0.742 -23.180 1.00 73.50 167 PHE A CA 1
AT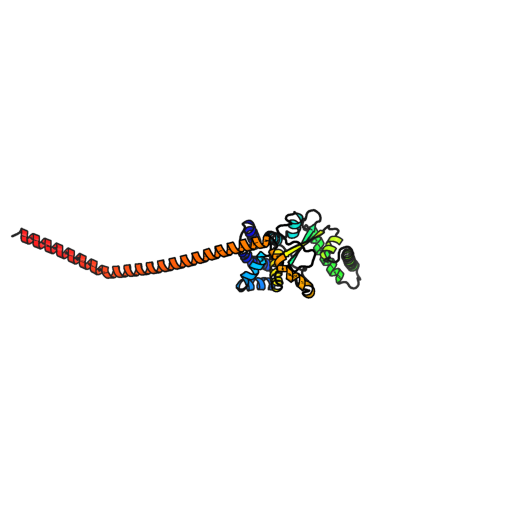OM 1279 C C . PHE A 1 167 ? 16.258 -0.965 -24.351 1.00 73.50 167 PHE A C 1
ATOM 1281 O O . PHE A 1 167 ? 16.537 -2.101 -24.724 1.00 73.50 167 PHE A O 1
ATOM 1288 N N . HIS A 1 168 ? 16.852 0.117 -24.850 1.00 78.19 168 HIS A N 1
ATOM 1289 C CA . HIS A 1 168 ? 17.827 0.079 -25.934 1.00 78.19 168 HIS A CA 1
ATOM 1290 C C . HIS A 1 168 ? 19.156 -0.535 -25.519 1.00 78.19 168 HIS A C 1
ATOM 1292 O O . HIS A 1 168 ? 19.737 -1.279 -26.302 1.00 78.19 168 HIS A O 1
ATOM 1298 N N . ILE A 1 169 ? 19.614 -0.295 -24.288 1.00 84.62 169 ILE A N 1
ATOM 1299 C CA . ILE A 1 169 ? 20.793 -0.969 -23.728 1.00 84.62 169 ILE A CA 1
ATOM 1300 C C . ILE A 1 169 ? 20.568 -2.484 -23.696 1.00 84.62 169 ILE A C 1
ATOM 1302 O O . ILE A 1 169 ? 21.410 -3.239 -24.175 1.00 84.62 169 ILE A O 1
ATOM 1306 N N . LEU A 1 170 ? 19.421 -2.937 -23.186 1.00 82.62 170 LEU A N 1
ATOM 1307 C CA . LEU A 1 170 ? 19.084 -4.362 -23.123 1.00 82.62 170 LEU A CA 1
ATOM 1308 C C . LEU A 1 170 ? 18.915 -4.972 -24.521 1.00 82.62 170 LEU A C 1
ATOM 1310 O O . LEU A 1 170 ? 19.439 -6.056 -24.787 1.00 82.62 170 LEU A O 1
ATOM 1314 N N . ALA A 1 171 ? 18.258 -4.256 -25.434 1.00 81.50 171 ALA A N 1
ATOM 1315 C CA . ALA A 1 171 ? 18.101 -4.673 -26.823 1.00 81.50 171 ALA A CA 1
ATOM 1316 C C . ALA A 1 171 ? 19.456 -4.781 -27.543 1.00 81.50 171 ALA A C 1
ATOM 1318 O O . ALA A 1 171 ? 19.723 -5.784 -28.202 1.00 81.50 171 ALA A O 1
ATOM 1319 N N . ALA A 1 172 ? 20.352 -3.807 -27.358 1.00 85.38 172 ALA A N 1
ATOM 1320 C CA . ALA A 1 172 ? 21.706 -3.819 -27.913 1.00 85.38 172 ALA A CA 1
ATOM 1321 C C . ALA A 1 172 ? 22.583 -4.942 -27.323 1.00 85.38 172 ALA A C 1
ATOM 1323 O O . ALA A 1 172 ? 23.533 -5.392 -27.961 1.00 85.38 172 ALA A O 1
ATOM 1324 N N . GLN A 1 173 ? 22.239 -5.445 -26.134 1.00 86.25 173 GLN A N 1
ATOM 1325 C CA . GLN A 1 173 ? 22.832 -6.645 -25.533 1.00 86.25 173 GLN A CA 1
ATOM 1326 C C . GLN A 1 173 ? 22.185 -7.958 -26.016 1.00 86.25 173 GLN A C 1
ATOM 1328 O O . GLN A 1 173 ? 22.516 -9.023 -25.493 1.00 86.25 173 GLN A O 1
ATOM 1333 N N . ASN A 1 174 ? 21.290 -7.907 -27.010 1.00 85.25 174 ASN A N 1
ATOM 1334 C CA . ASN A 1 174 ? 20.512 -9.041 -27.520 1.00 85.25 174 ASN A CA 1
ATOM 1335 C C . ASN A 1 174 ? 19.675 -9.743 -26.438 1.00 85.25 174 ASN A C 1
ATOM 1337 O O . ASN A 1 174 ? 19.494 -10.963 -26.471 1.00 85.25 174 ASN A O 1
ATOM 1341 N N . LEU A 1 175 ? 19.170 -8.986 -25.461 1.00 80.69 175 LEU A N 1
ATOM 1342 C CA . LEU A 1 175 ? 18.226 -9.501 -24.478 1.00 80.69 175 LEU A CA 1
ATOM 1343 C C . LEU A 1 175 ? 16.795 -9.190 -24.941 1.00 80.69 175 LEU A C 1
ATOM 1345 O O . LEU A 1 175 ? 16.439 -8.014 -25.030 1.00 80.69 175 LEU A O 1
ATOM 1349 N N . PRO A 1 176 ? 15.962 -10.211 -25.229 1.00 76.88 176 PRO A N 1
ATOM 1350 C CA . PRO A 1 176 ? 14.573 -10.007 -25.623 1.00 76.88 176 PRO A CA 1
ATOM 1351 C C . PRO A 1 176 ? 13.762 -9.617 -24.384 1.00 76.88 176 PRO A C 1
ATOM 1353 O O . PRO A 1 176 ? 13.287 -10.467 -23.623 1.00 76.88 176 PRO A O 1
ATOM 1356 N N . ILE A 1 177 ? 13.682 -8.313 -24.139 1.00 76.00 177 ILE A N 1
ATOM 1357 C CA . ILE A 1 177 ? 12.964 -7.710 -23.019 1.00 76.00 177 ILE A CA 1
ATOM 1358 C C . ILE A 1 177 ? 11.698 -7.052 -23.547 1.00 76.00 177 ILE A C 1
ATOM 1360 O O . ILE A 1 177 ? 11.681 -6.470 -24.625 1.00 76.00 177 ILE A O 1
ATOM 1364 N N . VAL A 1 178 ? 10.633 -7.146 -22.763 1.00 75.50 178 VAL A N 1
ATOM 1365 C CA . VAL A 1 178 ? 9.356 -6.487 -23.001 1.00 75.50 178 VAL A CA 1
ATOM 1366 C C . VAL A 1 178 ? 9.132 -5.492 -21.875 1.00 75.50 178 VAL A C 1
ATOM 1368 O O . VAL A 1 178 ? 9.264 -5.824 -20.693 1.00 75.50 178 VAL A O 1
ATOM 1371 N N . MET A 1 179 ? 8.784 -4.268 -22.260 1.00 74.06 179 MET A N 1
ATOM 1372 C CA . MET A 1 179 ? 8.331 -3.243 -21.334 1.00 74.06 179 MET A CA 1
ATOM 1373 C C . MET A 1 179 ? 6.842 -3.433 -21.058 1.00 74.06 179 MET A C 1
ATOM 1375 O O . MET A 1 179 ? 6.031 -3.576 -21.973 1.00 74.06 179 MET A O 1
ATOM 1379 N N . VAL A 1 180 ? 6.485 -3.424 -19.781 1.00 74.69 180 VAL A N 1
ATOM 1380 C CA . VAL A 1 180 ? 5.113 -3.576 -19.311 1.00 74.69 180 VAL A CA 1
ATOM 1381 C C . VAL A 1 180 ? 4.706 -2.291 -18.626 1.00 74.69 180 VAL A C 1
ATOM 1383 O O . VAL A 1 180 ? 5.155 -2.013 -17.520 1.00 74.69 180 VAL A O 1
ATOM 1386 N N . GLN A 1 181 ? 3.839 -1.514 -19.265 1.00 76.50 181 GLN A N 1
ATOM 1387 C CA . GLN A 1 181 ? 3.271 -0.317 -18.659 1.00 76.50 181 GLN A CA 1
ATOM 1388 C C . GLN A 1 181 ? 1.893 -0.633 -18.073 1.00 76.50 181 GLN A C 1
ATOM 1390 O O . GLN A 1 181 ? 1.001 -1.125 -18.773 1.00 76.50 181 GLN A O 1
ATOM 1395 N N . LYS A 1 182 ? 1.701 -0.334 -16.785 1.00 78.69 182 LYS A N 1
ATOM 1396 C CA . LYS A 1 182 ? 0.417 -0.503 -16.093 1.00 78.69 182 LYS A CA 1
ATOM 1397 C C . LYS A 1 182 ? -0.016 0.752 -15.380 1.00 78.69 182 LYS A C 1
ATOM 1399 O O . LYS A 1 182 ? 0.793 1.462 -14.799 1.00 78.69 182 LYS A O 1
ATOM 1404 N N . VAL A 1 183 ? -1.321 0.998 -15.412 1.00 82.12 183 VAL A N 1
ATOM 1405 C CA . VAL A 1 183 ? -1.950 2.070 -14.648 1.00 82.12 183 VAL A CA 1
ATOM 1406 C C . VAL A 1 183 ? -2.250 1.512 -13.262 1.00 82.12 183 VAL A C 1
ATOM 1408 O O . VAL A 1 183 ? -3.170 0.710 -13.089 1.00 82.12 183 VAL A O 1
ATOM 1411 N N . VAL A 1 184 ? -1.451 1.928 -12.284 1.00 83.19 184 VAL A N 1
ATOM 1412 C CA . VAL A 1 184 ? -1.631 1.553 -10.876 1.00 83.19 184 VAL A CA 1
ATOM 1413 C C . VAL A 1 184 ? -2.841 2.265 -10.301 1.00 83.19 184 VAL A C 1
ATOM 1415 O O . VAL A 1 184 ? -3.649 1.675 -9.590 1.00 83.19 184 VAL A O 1
ATOM 1418 N N . MET A 1 185 ? -2.943 3.554 -10.613 1.00 85.44 185 MET A N 1
ATOM 1419 C CA . MET A 1 185 ? -3.936 4.419 -10.017 1.00 85.44 185 MET A CA 1
ATOM 1420 C C . MET A 1 185 ? -4.345 5.523 -10.974 1.00 85.44 185 MET A C 1
ATOM 1422 O O . MET A 1 185 ? -3.515 6.119 -11.660 1.00 85.44 185 MET A O 1
ATOM 1426 N N . ARG A 1 186 ? -5.632 5.840 -10.963 1.00 83.44 186 ARG A N 1
ATOM 1427 C CA . ARG A 1 186 ? -6.188 7.052 -11.552 1.00 83.44 186 ARG A CA 1
ATOM 1428 C C . ARG A 1 186 ? -6.385 8.074 -10.444 1.00 83.44 186 ARG A C 1
ATOM 1430 O O . ARG A 1 186 ? -6.962 7.748 -9.413 1.00 83.44 186 ARG A O 1
ATOM 1437 N N . THR A 1 187 ? -5.897 9.291 -10.636 1.00 78.81 187 THR A N 1
ATOM 1438 C CA . THR A 1 187 ? -6.166 10.379 -9.692 1.00 78.81 187 THR A CA 1
ATOM 1439 C C . THR A 1 187 ? -7.498 11.031 -10.047 1.00 78.81 187 THR A C 1
ATOM 1441 O O . THR A 1 187 ? -7.816 11.174 -11.226 1.00 78.81 187 THR A O 1
ATOM 1444 N N . LEU A 1 188 ? -8.274 11.422 -9.038 1.00 77.44 188 LEU A N 1
ATOM 1445 C CA . LEU A 1 188 ? -9.528 12.163 -9.208 1.00 77.44 188 LEU A CA 1
ATOM 1446 C C . LEU A 1 188 ? -9.267 13.665 -9.323 1.00 77.44 188 LEU A C 1
ATOM 1448 O O . LEU A 1 188 ? -9.963 14.360 -10.055 1.00 77.44 188 LEU A O 1
ATOM 1452 N N . THR A 1 189 ? -8.247 14.159 -8.619 1.00 76.69 189 THR A N 1
ATOM 1453 C CA . THR A 1 189 ? -7.855 15.571 -8.642 1.00 76.69 189 THR A CA 1
ATOM 1454 C C . THR A 1 189 ? -6.360 15.731 -8.896 1.00 76.69 189 THR A C 1
ATOM 1456 O O . THR A 1 189 ? -5.573 14.789 -8.760 1.00 76.69 189 THR A O 1
ATOM 1459 N N . LYS A 1 190 ? -5.943 16.946 -9.259 1.00 73.25 190 LYS A N 1
ATOM 1460 C CA . LYS A 1 190 ? -4.535 17.266 -9.521 1.00 73.25 190 LYS A CA 1
ATOM 1461 C C . LYS A 1 190 ? -3.692 17.222 -8.242 1.00 73.25 190 LYS A C 1
ATOM 1463 O O . LYS A 1 190 ? -2.535 16.816 -8.275 1.00 73.25 190 LYS A O 1
ATOM 1468 N N . GLU A 1 191 ? -4.274 17.599 -7.111 1.00 75.06 191 GLU A N 1
ATOM 1469 C CA . GLU A 1 191 ? -3.616 17.663 -5.800 1.00 75.06 191 GLU A CA 1
ATOM 1470 C C . GLU A 1 191 ? -3.253 16.266 -5.282 1.00 75.06 191 GLU A C 1
ATOM 1472 O O . GLU A 1 191 ? -2.273 16.104 -4.552 1.00 75.06 191 GLU A O 1
ATOM 1477 N N . GLN A 1 192 ? -4.009 15.243 -5.695 1.00 77.06 192 GLN A N 1
ATOM 1478 C CA . GLN A 1 192 ? -3.722 13.853 -5.354 1.00 77.06 192 GLN A CA 1
ATOM 1479 C C . GLN A 1 192 ? -2.452 13.333 -6.028 1.00 77.06 192 GLN A C 1
ATOM 1481 O O . GLN A 1 192 ? -1.841 12.421 -5.488 1.00 77.06 192 GLN A O 1
ATOM 1486 N N . LEU A 1 193 ? -2.020 13.904 -7.157 1.00 76.56 193 LEU A N 1
ATOM 1487 C CA . LEU A 1 193 ? -0.926 13.361 -7.971 1.00 76.56 193 LEU A CA 1
ATOM 1488 C C . LEU A 1 193 ? 0.402 13.247 -7.214 1.00 76.56 193 LEU A C 1
ATOM 1490 O O . LEU A 1 193 ? 1.079 12.229 -7.300 1.00 76.56 193 LEU A O 1
ATOM 1494 N N . VAL A 1 194 ? 0.737 14.244 -6.397 1.00 75.12 194 VAL A N 1
ATOM 1495 C CA . VAL A 1 194 ? 1.975 14.209 -5.604 1.00 75.12 194 VAL A CA 1
ATOM 1496 C C . VAL A 1 194 ? 1.907 13.118 -4.531 1.00 75.12 194 VAL A C 1
ATOM 1498 O O . VAL A 1 194 ? 2.868 12.391 -4.303 1.00 75.12 194 VAL A O 1
ATOM 1501 N N . MET A 1 195 ? 0.759 12.976 -3.862 1.00 78.31 195 MET A N 1
ATOM 1502 C CA . MET A 1 195 ? 0.559 11.950 -2.831 1.00 78.31 195 MET A CA 1
ATOM 1503 C C . MET A 1 195 ? 0.536 10.543 -3.431 1.00 78.31 195 MET A C 1
ATOM 1505 O O . MET A 1 195 ? 1.142 9.625 -2.890 1.00 78.31 195 MET A O 1
ATOM 1509 N N . ALA A 1 196 ? -0.153 10.408 -4.557 1.00 81.31 196 ALA A N 1
ATOM 1510 C CA . ALA A 1 196 ? -0.241 9.226 -5.387 1.00 81.31 196 ALA A CA 1
ATOM 1511 C C . ALA A 1 196 ? 1.139 8.695 -5.774 1.00 81.31 196 ALA A C 1
ATOM 1513 O O . ALA A 1 196 ? 1.435 7.521 -5.572 1.00 81.31 196 ALA A O 1
ATOM 1514 N N . GLU A 1 197 ? 1.988 9.575 -6.299 1.00 77.75 197 GLU A N 1
ATOM 1515 C CA . GLU A 1 197 ? 3.347 9.247 -6.706 1.00 77.75 197 GLU A CA 1
ATOM 1516 C C . GLU A 1 197 ? 4.184 8.797 -5.508 1.00 77.75 197 GLU A C 1
ATOM 1518 O O . GLU A 1 197 ? 4.743 7.704 -5.532 1.00 77.75 197 GLU A O 1
ATOM 1523 N N . GLN A 1 198 ? 4.190 9.574 -4.420 1.00 78.56 198 GLN A N 1
ATOM 1524 C CA . GLN A 1 198 ? 4.907 9.222 -3.189 1.00 78.56 198 GLN A CA 1
ATOM 1525 C C . GLN A 1 198 ? 4.472 7.862 -2.636 1.00 78.56 198 GLN A C 1
ATOM 1527 O O . GLN A 1 198 ? 5.308 7.062 -2.211 1.00 78.56 198 GLN A O 1
ATOM 1532 N N . LEU A 1 199 ? 3.167 7.592 -2.652 1.00 82.56 199 LEU A N 1
ATOM 1533 C CA . LEU A 1 199 ? 2.595 6.340 -2.186 1.00 82.56 199 LEU A CA 1
ATOM 1534 C C . LEU A 1 199 ? 3.022 5.164 -3.067 1.00 82.56 199 LEU A C 1
ATOM 1536 O O . LEU A 1 199 ? 3.554 4.182 -2.553 1.00 82.56 199 LEU A O 1
ATOM 1540 N N . VAL A 1 200 ? 2.825 5.266 -4.383 1.00 84.44 200 VAL A N 1
ATOM 1541 C CA . VAL A 1 200 ? 3.184 4.199 -5.327 1.00 84.44 200 VAL A CA 1
ATOM 1542 C C . VAL A 1 200 ? 4.687 3.949 -5.315 1.00 84.44 200 VAL A C 1
ATOM 1544 O O . VAL A 1 200 ? 5.093 2.794 -5.285 1.00 84.44 200 VAL A O 1
ATOM 1547 N N . MET A 1 201 ? 5.510 4.998 -5.255 1.00 78.62 201 MET A N 1
ATOM 1548 C CA . MET A 1 201 ? 6.958 4.865 -5.100 1.00 78.62 201 MET A CA 1
ATOM 1549 C C . MET A 1 201 ? 7.327 4.135 -3.811 1.00 78.62 201 MET A C 1
ATOM 1551 O O . MET A 1 201 ? 8.158 3.238 -3.848 1.00 78.62 201 MET A O 1
ATOM 1555 N N . THR A 1 202 ? 6.696 4.468 -2.683 1.00 81.00 202 THR A N 1
ATOM 1556 C CA . THR A 1 202 ? 6.978 3.803 -1.398 1.00 81.00 202 THR A CA 1
ATOM 1557 C C . THR A 1 202 ? 6.588 2.325 -1.429 1.00 81.00 202 THR A C 1
ATOM 1559 O O . THR A 1 202 ? 7.310 1.488 -0.898 1.00 81.00 202 THR A O 1
ATOM 1562 N N . LEU A 1 203 ? 5.463 1.992 -2.069 1.00 84.12 203 LEU A N 1
ATOM 1563 C CA . LEU A 1 203 ? 5.031 0.604 -2.247 1.00 84.12 203 LEU A CA 1
ATOM 1564 C C . LEU A 1 203 ? 5.949 -0.161 -3.212 1.00 84.12 203 LEU A C 1
ATOM 1566 O O . LEU A 1 203 ? 6.245 -1.324 -2.961 1.00 84.12 203 LEU A O 1
ATOM 1570 N N . ALA A 1 204 ? 6.406 0.480 -4.291 1.00 78.62 204 ALA A N 1
ATOM 1571 C CA . ALA A 1 204 ? 7.253 -0.129 -5.318 1.00 78.62 204 ALA A CA 1
ATOM 1572 C C . ALA A 1 204 ? 8.722 -0.285 -4.888 1.00 78.62 204 ALA A C 1
ATOM 1574 O O . ALA A 1 204 ? 9.365 -1.268 -5.245 1.00 78.62 204 ALA A O 1
ATOM 1575 N N . ASP A 1 205 ? 9.257 0.644 -4.090 1.00 72.56 205 ASP A N 1
ATOM 1576 C CA . ASP A 1 205 ? 10.637 0.593 -3.573 1.00 72.56 205 ASP A CA 1
ATOM 1577 C C . ASP A 1 205 ? 10.797 -0.408 -2.409 1.00 72.56 205 ASP A C 1
ATOM 1579 O O . ASP A 1 205 ? 11.850 -0.536 -1.789 1.00 72.56 205 ASP A O 1
ATOM 1583 N N . SER A 1 206 ? 9.756 -1.204 -2.159 1.00 54.16 206 SER A N 1
ATOM 1584 C CA . SER A 1 206 ? 9.759 -2.333 -1.238 1.00 54.16 206 SER A CA 1
ATOM 1585 C C . SER A 1 206 ? 10.674 -3.490 -1.680 1.00 54.16 206 SER A C 1
ATOM 1587 O O . SER A 1 206 ? 10.711 -4.494 -0.975 1.00 54.16 206 SER A O 1
ATOM 1589 N N . LEU A 1 207 ? 11.396 -3.424 -2.813 1.00 42.94 207 LEU A N 1
ATOM 1590 C CA . LEU A 1 207 ? 12.279 -4.522 -3.248 1.00 42.94 207 LEU A CA 1
ATOM 1591 C C . LEU A 1 207 ? 13.455 -4.156 -4.188 1.00 42.94 207 LEU A C 1
ATOM 1593 O O . LEU A 1 207 ? 13.961 -5.068 -4.830 1.00 42.94 207 LEU A O 1
ATOM 1597 N N . VAL A 1 208 ? 13.972 -2.907 -4.182 1.00 38.44 208 VAL A N 1
ATOM 1598 C CA . VAL A 1 208 ? 15.168 -2.388 -4.926 1.00 38.44 208 VAL A CA 1
ATOM 1599 C C . VAL A 1 208 ? 14.838 -1.577 -6.199 1.00 38.44 208 VAL A C 1
ATOM 1601 O O . VAL A 1 208 ? 14.509 -2.156 -7.226 1.00 38.44 208 VAL A O 1
ATOM 1604 N N . SER A 1 209 ? 15.112 -0.260 -6.222 1.00 42.50 209 SER A N 1
ATOM 1605 C CA . SER A 1 209 ? 16.254 0.310 -6.978 1.00 42.50 209 SER A CA 1
ATOM 1606 C C . SER A 1 209 ? 16.431 1.821 -6.756 1.00 42.50 209 SER A C 1
ATOM 1608 O O . SER A 1 209 ? 15.496 2.609 -6.704 1.00 42.50 209 SER A O 1
ATOM 1610 N N . ARG A 1 210 ? 17.702 2.209 -6.620 1.00 44.81 210 ARG A N 1
ATOM 1611 C CA . ARG A 1 210 ? 18.174 3.325 -5.796 1.00 44.81 210 ARG A CA 1
ATOM 1612 C C . ARG A 1 210 ? 18.660 4.544 -6.577 1.00 44.81 210 ARG A C 1
ATOM 1614 O O . ARG A 1 210 ? 19.175 5.480 -5.980 1.00 44.81 210 ARG A O 1
ATOM 1621 N N . SER A 1 211 ? 18.596 4.557 -7.899 1.00 34.38 211 SER A N 1
ATOM 1622 C CA . SER A 1 211 ? 19.244 5.637 -8.645 1.00 34.38 211 SER A CA 1
ATOM 1623 C C . SER A 1 211 ? 18.900 5.579 -10.121 1.00 34.38 211 SER A C 1
ATOM 1625 O O . SER A 1 211 ? 19.548 4.859 -10.877 1.00 34.38 211 SER A O 1
ATOM 1627 N N . GLY A 1 212 ? 17.937 6.411 -10.514 1.00 32.06 212 GLY A N 1
ATOM 1628 C CA . GLY A 1 212 ? 17.970 7.046 -11.825 1.00 32.06 212 GLY A CA 1
ATOM 1629 C C . GLY A 1 212 ? 16.910 6.616 -12.821 1.00 32.06 212 GLY A C 1
ATOM 1630 O O . GLY A 1 212 ? 17.305 6.293 -13.923 1.00 32.06 212 GLY A O 1
ATOM 1631 N N . PHE A 1 213 ? 15.610 6.654 -12.498 1.00 36.88 213 PHE A N 1
ATOM 1632 C CA . PHE A 1 213 ? 14.587 6.409 -13.534 1.00 36.88 213 PHE A CA 1
ATOM 1633 C C . PHE A 1 213 ? 13.355 7.320 -13.560 1.00 36.88 213 PHE A C 1
ATOM 1635 O O . PHE A 1 213 ? 12.655 7.311 -14.561 1.00 36.88 213 PHE A O 1
ATOM 1642 N N . ASN A 1 214 ? 13.161 8.223 -12.593 1.00 32.78 214 ASN A N 1
ATOM 1643 C CA . ASN A 1 214 ? 12.145 9.280 -12.704 1.00 32.78 214 ASN A CA 1
ATOM 1644 C C . ASN A 1 214 ? 12.823 10.660 -12.764 1.00 32.78 214 ASN A C 1
ATOM 1646 O O . ASN A 1 214 ? 12.983 11.326 -11.747 1.00 32.78 214 ASN A O 1
ATOM 1650 N N . VAL A 1 215 ? 13.273 11.075 -13.956 1.00 33.50 215 VAL A N 1
ATOM 1651 C CA . VAL A 1 215 ? 13.698 12.471 -14.250 1.00 33.50 215 VAL A CA 1
ATOM 1652 C C . VAL A 1 215 ? 12.596 13.236 -15.004 1.00 33.50 215 VAL A C 1
ATOM 1654 O O . VAL A 1 215 ? 12.795 14.343 -15.490 1.00 33.50 215 VAL A O 1
ATOM 1657 N N . ALA A 1 216 ? 11.392 12.675 -15.077 1.00 34.78 216 ALA A N 1
ATOM 1658 C CA . ALA A 1 216 ? 10.196 13.452 -15.351 1.00 34.78 216 ALA A CA 1
ATOM 1659 C C . ALA A 1 216 ? 9.402 13.520 -14.048 1.00 34.78 216 ALA A C 1
ATOM 1661 O O . ALA A 1 216 ? 8.923 12.491 -13.580 1.00 34.78 216 ALA A O 1
ATOM 1662 N N . GLU A 1 217 ? 9.282 14.715 -13.461 1.00 35.19 217 GLU A N 1
ATOM 1663 C CA . GLU A 1 217 ? 8.259 14.969 -12.445 1.00 35.19 217 GLU A CA 1
ATOM 1664 C C . GLU A 1 217 ? 6.919 14.460 -12.991 1.00 35.19 217 GLU A C 1
ATOM 1666 O O . GLU A 1 217 ? 6.477 14.882 -14.072 1.00 35.19 217 GLU A O 1
ATOM 1671 N N . GLY A 1 218 ? 6.284 13.533 -12.268 1.00 39.03 218 GLY A N 1
ATOM 1672 C CA . GLY A 1 218 ? 4.939 13.062 -12.563 1.00 39.03 218 GLY A CA 1
ATOM 1673 C C . GLY A 1 218 ? 3.955 14.228 -12.481 1.00 39.03 218 GLY A C 1
ATOM 1674 O O . GLY A 1 218 ? 3.388 14.511 -11.434 1.00 39.03 218 GLY A O 1
ATOM 1675 N N . GLY A 1 219 ? 3.776 14.955 -13.588 1.00 41.09 219 GLY A N 1
ATOM 1676 C CA . GLY A 1 219 ? 2.960 16.175 -13.635 1.00 41.09 219 GLY A CA 1
ATOM 1677 C C . GLY A 1 219 ? 3.254 17.147 -14.786 1.00 41.09 219 GLY A C 1
ATOM 1678 O O . GLY A 1 219 ? 2.493 18.094 -14.996 1.00 41.09 219 GLY A O 1
ATOM 1679 N N . GLY A 1 220 ? 4.312 16.931 -15.572 1.00 33.75 220 GLY A N 1
ATOM 1680 C CA . GLY A 1 220 ? 4.765 17.870 -16.605 1.00 33.75 220 GLY A CA 1
ATOM 1681 C C . GLY A 1 220 ? 3.978 17.876 -17.925 1.00 33.75 220 GLY A C 1
ATOM 1682 O O . GLY A 1 220 ? 4.545 17.542 -18.960 1.00 33.75 220 GLY A O 1
ATOM 1683 N N . ASN A 1 221 ? 2.688 18.240 -17.919 1.00 43.19 221 ASN A N 1
ATOM 1684 C CA . ASN A 1 221 ? 2.067 19.098 -18.956 1.00 43.19 221 ASN A CA 1
ATOM 1685 C C . ASN A 1 221 ? 0.560 19.302 -18.701 1.00 43.19 221 ASN A C 1
ATOM 1687 O O . ASN A 1 221 ? -0.268 18.694 -19.378 1.00 43.19 221 ASN A O 1
ATOM 1691 N N . PRO A 1 222 ? 0.162 20.174 -17.757 1.00 45.53 222 PRO A N 1
ATOM 1692 C CA . PRO A 1 222 ? -1.250 20.451 -17.469 1.00 45.53 222 PRO A CA 1
ATOM 1693 C C . PRO A 1 222 ? -2.060 20.940 -18.685 1.00 45.53 222 PRO A C 1
ATOM 1695 O O . PRO A 1 222 ? -3.274 20.775 -18.704 1.00 45.53 222 PRO A O 1
ATOM 1698 N N . SER A 1 223 ? -1.406 21.478 -19.718 1.00 47.34 223 SER A N 1
ATOM 1699 C CA . SER A 1 223 ? -2.037 22.046 -20.916 1.00 47.34 223 SER A CA 1
ATOM 1700 C C . SER A 1 223 ? -2.672 21.031 -21.877 1.00 47.34 223 SER A C 1
ATOM 1702 O O . SER A 1 223 ? -3.366 21.448 -22.798 1.00 47.34 223 SER A O 1
ATOM 1704 N N . ARG A 1 224 ? -2.460 19.716 -21.699 1.00 51.16 224 ARG A N 1
ATOM 1705 C CA . ARG A 1 224 ? -3.051 18.667 -22.564 1.00 51.16 224 ARG A CA 1
ATOM 1706 C C . ARG A 1 224 ? -4.107 17.789 -21.886 1.00 51.16 224 ARG A C 1
ATOM 1708 O O . ARG A 1 224 ? -4.589 16.860 -22.521 1.00 51.16 224 ARG A O 1
ATOM 1715 N N . TYR A 1 225 ? -4.447 18.049 -20.623 1.00 53.44 225 TYR A N 1
ATOM 1716 C CA . TYR A 1 225 ? -5.279 17.137 -19.826 1.00 53.44 225 TYR A CA 1
ATOM 1717 C C . TYR A 1 225 ? -6.620 17.719 -19.377 1.00 53.44 225 TYR A C 1
ATOM 1719 O O . TYR A 1 225 ? -7.299 17.048 -18.613 1.00 53.44 225 TYR A O 1
ATOM 1727 N N . GLN A 1 226 ? -7.015 18.924 -19.807 1.00 56.94 226 GLN A N 1
ATOM 1728 C CA . GLN A 1 226 ? -8.273 19.542 -19.355 1.00 56.94 226 GLN A CA 1
ATOM 1729 C C . GLN A 1 226 ? -9.474 18.595 -19.567 1.00 56.94 226 GLN A C 1
ATOM 1731 O O . GLN A 1 226 ? -10.150 18.255 -18.600 1.00 56.94 226 GLN A O 1
ATOM 1736 N N . ASP A 1 227 ? -9.608 18.038 -20.774 1.00 57.00 227 ASP A N 1
ATOM 1737 C CA . ASP A 1 227 ? -10.685 17.100 -21.133 1.00 57.00 227 ASP A CA 1
ATOM 1738 C C . ASP A 1 227 ? -10.566 15.736 -20.417 1.00 57.00 227 ASP A C 1
ATOM 1740 O O . ASP A 1 227 ? -11.551 15.024 -20.223 1.00 57.00 227 ASP A O 1
ATOM 1744 N N . ALA A 1 228 ? -9.359 15.356 -19.976 1.00 59.03 228 ALA A N 1
ATOM 1745 C CA . ALA A 1 228 ? -9.124 14.086 -19.285 1.00 59.03 228 ALA A CA 1
ATOM 1746 C C . ALA A 1 228 ? -9.680 14.079 -17.848 1.00 59.03 228 ALA A C 1
ATOM 1748 O O . ALA A 1 228 ? -9.940 13.003 -17.301 1.00 59.03 228 ALA A O 1
ATOM 1749 N N . TRP A 1 229 ? -9.868 15.255 -17.238 1.00 62.59 229 TRP A N 1
ATOM 1750 C CA . TRP A 1 229 ? -10.418 15.383 -15.884 1.00 62.59 229 TRP A CA 1
ATOM 1751 C C . TRP A 1 229 ? -11.946 15.378 -15.863 1.00 62.59 229 TRP A C 1
ATOM 1753 O O . TRP A 1 229 ? -12.524 14.822 -14.931 1.00 62.59 229 TRP A O 1
ATOM 1763 N N . ASP A 1 230 ? -12.596 15.866 -16.922 1.00 64.38 230 ASP A N 1
ATOM 1764 C CA . ASP A 1 230 ? -14.064 15.918 -17.041 1.00 64.38 230 ASP A CA 1
ATOM 1765 C C . ASP A 1 230 ? -14.724 14.525 -17.013 1.00 64.38 230 ASP A C 1
ATOM 1767 O O . ASP A 1 230 ? -15.926 14.373 -16.769 1.00 64.38 230 ASP A O 1
ATOM 1771 N N . HIS A 1 231 ? -13.933 13.474 -17.239 1.00 66.31 231 HIS A N 1
ATOM 1772 C CA . HIS A 1 231 ? -14.363 12.077 -17.174 1.00 66.31 231 HIS A CA 1
ATOM 1773 C C . HIS A 1 231 ? -13.593 11.239 -16.145 1.00 66.31 231 HIS A C 1
ATOM 1775 O O . HIS A 1 231 ? -13.841 10.035 -16.038 1.00 66.31 231 HIS A O 1
ATOM 1781 N N . ALA A 1 232 ? -12.691 11.842 -15.362 1.00 67.81 232 ALA A N 1
ATOM 1782 C CA . ALA A 1 232 ? -11.862 11.119 -14.397 1.00 67.81 232 ALA A CA 1
ATOM 1783 C C . ALA A 1 232 ? -12.710 10.372 -13.361 1.00 67.81 232 ALA A C 1
ATOM 1785 O O . ALA A 1 232 ? -12.462 9.198 -13.102 1.00 67.81 232 ALA A O 1
ATOM 1786 N N . GLU A 1 233 ? -13.762 11.007 -12.841 1.00 71.12 233 GLU A N 1
ATOM 1787 C CA . GLU A 1 233 ? -14.660 10.395 -11.860 1.00 71.12 233 GLU A CA 1
ATOM 1788 C C . GLU A 1 233 ? -15.357 9.146 -12.412 1.00 71.12 233 GLU A C 1
ATOM 1790 O O . GLU A 1 233 ? -15.292 8.086 -11.795 1.00 71.12 233 GLU A O 1
ATOM 1795 N N . ARG A 1 234 ? -15.943 9.215 -13.617 1.00 71.81 234 ARG A N 1
ATOM 1796 C CA . ARG A 1 234 ? -16.584 8.042 -14.244 1.00 71.81 234 ARG A CA 1
ATOM 1797 C C . ARG A 1 234 ? -15.583 6.931 -14.543 1.00 71.81 234 ARG A C 1
ATOM 1799 O O . ARG A 1 234 ? -15.915 5.762 -14.390 1.00 71.81 234 ARG A O 1
ATOM 1806 N N . ASN A 1 235 ? -14.366 7.283 -14.951 1.00 72.38 235 ASN A N 1
ATOM 1807 C CA . ASN A 1 235 ? -13.321 6.312 -15.271 1.00 72.38 235 ASN A CA 1
ATOM 1808 C C . ASN A 1 235 ? -12.739 5.632 -14.021 1.00 72.38 235 ASN A C 1
ATOM 1810 O O . ASN A 1 235 ? -12.338 4.471 -14.085 1.00 72.38 235 ASN A O 1
ATOM 1814 N N . VAL A 1 236 ? -12.686 6.347 -12.895 1.00 77.31 236 VAL A N 1
ATOM 1815 C CA . VAL A 1 236 ? -12.245 5.818 -11.599 1.00 77.31 236 VAL A CA 1
ATOM 1816 C C . VAL A 1 236 ? -13.351 4.973 -10.971 1.00 77.31 236 VAL A C 1
ATOM 1818 O O . VAL A 1 236 ? -13.141 3.795 -10.698 1.00 77.31 236 VAL A O 1
ATOM 1821 N N . LEU A 1 237 ? -14.540 5.553 -10.783 1.00 76.88 237 LEU A N 1
ATOM 1822 C CA . LEU A 1 237 ? -15.668 4.907 -10.104 1.00 76.88 237 LEU A CA 1
ATOM 1823 C C . LEU A 1 237 ? -16.316 3.800 -10.940 1.00 76.88 237 LEU A C 1
ATOM 1825 O O . LEU A 1 237 ? -16.932 2.893 -10.391 1.00 76.88 237 LEU A O 1
ATOM 1829 N N . GLY A 1 238 ? -16.151 3.833 -12.264 1.00 73.62 238 GLY A N 1
ATOM 1830 C CA . GLY A 1 238 ? -16.585 2.756 -13.152 1.00 73.62 238 GLY A CA 1
ATOM 1831 C C . GLY A 1 238 ? -15.776 1.465 -12.996 1.00 73.62 238 GLY A C 1
ATOM 1832 O O . GLY A 1 238 ? -16.132 0.453 -13.599 1.00 73.62 238 GLY A O 1
ATOM 1833 N N . ASN A 1 239 ? -14.693 1.473 -12.211 1.00 78.19 239 ASN A N 1
ATOM 1834 C CA . ASN A 1 239 ? -13.902 0.282 -11.957 1.00 78.19 239 ASN A CA 1
ATOM 1835 C C . ASN A 1 239 ? -14.461 -0.523 -10.770 1.00 78.19 239 ASN A C 1
ATOM 1837 O O . ASN A 1 239 ? -14.550 -0.025 -9.648 1.00 78.19 239 ASN A O 1
ATOM 1841 N N . ALA A 1 240 ? -14.792 -1.795 -11.010 1.00 78.75 240 ALA A N 1
ATOM 1842 C CA . ALA A 1 240 ? -15.447 -2.664 -10.034 1.00 78.75 240 ALA A CA 1
ATOM 1843 C C . ALA A 1 240 ? -14.663 -2.815 -8.719 1.00 78.75 240 ALA A C 1
ATOM 1845 O O . ALA A 1 240 ? -15.273 -2.866 -7.649 1.00 78.75 240 ALA A 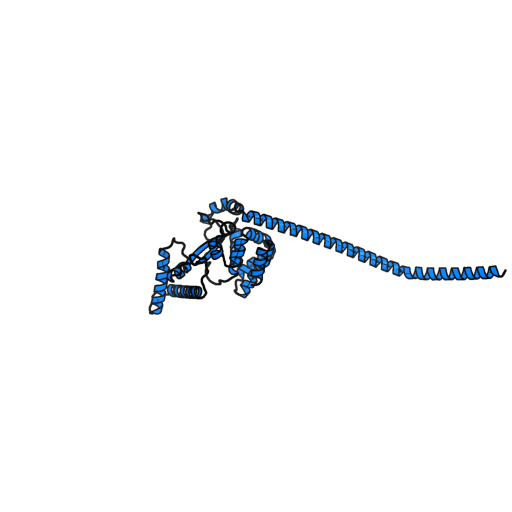O 1
ATOM 1846 N N . PHE A 1 241 ? -13.323 -2.845 -8.765 1.00 82.12 241 PHE A N 1
ATOM 1847 C CA . PHE A 1 241 ? -12.541 -2.979 -7.534 1.00 82.12 241 PHE A CA 1
ATOM 1848 C C . PHE A 1 241 ? -12.593 -1.719 -6.667 1.00 82.12 241 PHE A C 1
ATOM 1850 O O . PHE A 1 241 ? -12.460 -1.830 -5.454 1.00 82.12 241 PHE A O 1
ATOM 1857 N N . VAL A 1 242 ? -12.801 -0.530 -7.249 1.00 83.50 242 VAL A N 1
ATOM 1858 C CA . VAL A 1 242 ? -12.852 0.723 -6.479 1.00 83.50 242 VAL A CA 1
ATOM 1859 C C . VAL A 1 242 ? -14.071 0.718 -5.568 1.00 83.50 242 VAL A C 1
ATOM 1861 O O . VAL A 1 242 ? -13.934 1.005 -4.384 1.00 83.50 242 VAL A O 1
ATOM 1864 N N . MET A 1 243 ? -15.236 0.312 -6.079 1.00 82.88 243 MET A N 1
ATOM 1865 C CA . MET A 1 243 ? -16.448 0.193 -5.262 1.00 82.88 243 MET A CA 1
ATOM 1866 C C . MET A 1 243 ? -16.268 -0.833 -4.140 1.00 82.88 243 MET A C 1
ATOM 1868 O O . MET A 1 243 ? -16.503 -0.509 -2.982 1.00 82.88 243 MET A O 1
ATOM 1872 N N . SER A 1 244 ? -15.721 -2.014 -4.449 1.00 84.12 244 SER A N 1
ATOM 1873 C CA . SER A 1 244 ? -15.422 -3.020 -3.421 1.00 84.12 244 SER A CA 1
ATOM 1874 C C . SER A 1 244 ? -14.436 -2.508 -2.362 1.00 84.12 244 SER A C 1
ATOM 1876 O O . SER A 1 244 ? -14.596 -2.787 -1.176 1.00 84.12 244 SER A O 1
ATOM 1878 N N . ASN A 1 245 ? -13.424 -1.734 -2.756 1.00 86.56 245 ASN A N 1
ATOM 1879 C CA . ASN A 1 245 ? -12.482 -1.127 -1.818 1.00 86.56 245 ASN A CA 1
ATOM 1880 C C . ASN A 1 245 ? -13.156 -0.094 -0.909 1.00 86.56 245 ASN A C 1
ATOM 1882 O O . ASN A 1 245 ? -12.819 -0.023 0.272 1.00 86.56 245 ASN A O 1
ATOM 1886 N N . LEU A 1 246 ? -14.084 0.699 -1.451 1.00 84.62 246 LEU A N 1
ATOM 1887 C CA . LEU A 1 246 ? -14.854 1.677 -0.687 1.00 84.62 246 LEU A CA 1
ATOM 1888 C C . LEU A 1 246 ? -15.800 0.996 0.304 1.00 84.62 246 LEU A C 1
ATOM 1890 O O . LEU A 1 246 ? -15.830 1.416 1.457 1.00 84.62 246 LEU A O 1
ATOM 1894 N N . ASP A 1 247 ? -16.485 -0.074 -0.104 1.00 84.75 247 ASP A N 1
ATOM 1895 C CA . ASP A 1 247 ? -17.341 -0.870 0.784 1.00 84.75 247 ASP A CA 1
ATOM 1896 C C . ASP A 1 247 ? -16.518 -1.459 1.940 1.00 84.75 247 ASP A C 1
ATOM 1898 O O . ASP A 1 247 ? -16.827 -1.232 3.106 1.00 84.75 247 ASP A O 1
ATOM 1902 N N . ASN A 1 248 ? -15.375 -2.087 1.635 1.00 82.38 248 ASN A N 1
ATOM 1903 C CA . ASN A 1 248 ? -14.464 -2.616 2.656 1.00 82.38 248 ASN A CA 1
ATOM 1904 C C . ASN A 1 248 ? -13.949 -1.524 3.614 1.00 82.38 248 ASN A C 1
ATOM 1906 O O . ASN A 1 248 ? -13.774 -1.763 4.809 1.00 82.38 248 ASN A O 1
ATOM 1910 N N . ALA A 1 249 ? -13.663 -0.321 3.103 1.00 81.62 249 ALA A N 1
ATOM 1911 C CA . ALA A 1 249 ? -13.223 0.802 3.930 1.00 81.62 249 ALA A CA 1
ATOM 1912 C C . ALA A 1 249 ? -14.360 1.363 4.804 1.00 81.62 249 ALA A C 1
ATOM 1914 O O . ALA A 1 249 ? -14.111 1.833 5.920 1.00 81.62 249 ALA A O 1
ATOM 1915 N N . LEU A 1 250 ? -15.600 1.320 4.313 1.00 84.00 250 LEU A N 1
ATOM 1916 C CA . LEU A 1 250 ? -16.789 1.722 5.058 1.00 84.00 250 LEU A CA 1
ATOM 1917 C C . LEU A 1 250 ? -17.086 0.740 6.196 1.00 84.00 250 LEU A C 1
ATOM 1919 O O . LEU A 1 250 ? -17.350 1.180 7.320 1.00 84.00 250 LEU A O 1
ATOM 1923 N N . ASP A 1 251 ? -16.979 -0.560 5.928 1.00 84.06 251 ASP A N 1
ATOM 1924 C CA . ASP A 1 251 ? -17.131 -1.618 6.928 1.00 84.06 251 ASP A CA 1
ATOM 1925 C C . ASP A 1 251 ? -16.075 -1.474 8.033 1.00 84.06 251 ASP A C 1
ATOM 1927 O O . ASP A 1 251 ? -16.429 -1.358 9.207 1.00 84.06 251 ASP A O 1
ATOM 1931 N N . ASP A 1 252 ? -14.793 -1.313 7.671 1.00 82.00 252 ASP A N 1
ATOM 1932 C CA . ASP A 1 252 ? -13.708 -1.062 8.637 1.00 82.00 252 ASP A CA 1
ATOM 1933 C C . ASP A 1 252 ? -13.980 0.193 9.489 1.00 82.00 252 ASP A C 1
ATOM 1935 O O . ASP A 1 252 ? -13.827 0.197 10.714 1.00 82.00 252 ASP A O 1
ATOM 1939 N N . THR A 1 253 ? -14.460 1.275 8.870 1.00 81.69 253 THR A N 1
ATOM 1940 C CA . THR A 1 253 ? -14.811 2.508 9.594 1.00 81.69 253 THR A CA 1
ATOM 1941 C C . THR A 1 253 ? -15.972 2.286 10.572 1.00 81.69 253 THR A C 1
ATOM 1943 O O . THR A 1 253 ? -15.968 2.824 11.689 1.00 81.69 253 THR A O 1
ATOM 1946 N N . THR A 1 254 ? -16.959 1.482 10.180 1.00 84.94 254 THR A N 1
ATOM 1947 C CA . THR A 1 254 ? -18.127 1.140 11.001 1.00 84.94 254 THR A CA 1
ATOM 1948 C C . THR A 1 254 ? -17.728 0.287 12.202 1.00 84.94 254 THR A C 1
ATOM 1950 O O . THR A 1 254 ? -18.104 0.605 13.339 1.00 84.94 254 THR A O 1
ATOM 1953 N N . ASP A 1 255 ? -16.897 -0.727 11.981 1.00 81.69 255 ASP A N 1
ATOM 1954 C CA . ASP A 1 255 ? -16.381 -1.608 13.027 1.00 81.69 255 ASP A CA 1
ATOM 1955 C C . ASP A 1 255 ? -15.558 -0.829 14.051 1.00 81.69 255 ASP A C 1
ATOM 1957 O O . ASP A 1 255 ? -15.787 -0.927 15.261 1.00 81.69 255 ASP A O 1
ATOM 1961 N N . ARG A 1 256 ? -14.667 0.052 13.587 1.00 82.25 256 ARG A N 1
ATOM 1962 C CA . ARG A 1 256 ? -13.867 0.919 14.466 1.00 82.25 256 ARG A CA 1
ATOM 1963 C C . ARG A 1 256 ? -14.727 1.875 15.274 1.00 82.25 256 ARG A C 1
ATOM 1965 O O . ARG A 1 256 ? -14.476 2.077 16.462 1.00 82.25 256 ARG A O 1
ATOM 1972 N N . THR A 1 257 ? -15.752 2.458 14.657 1.00 86.00 257 THR A N 1
ATOM 1973 C CA . THR A 1 257 ? -16.692 3.342 15.358 1.00 86.00 257 THR A CA 1
ATOM 1974 C C . THR A 1 257 ? -17.422 2.582 16.462 1.00 86.00 257 THR A C 1
ATOM 1976 O O . THR A 1 257 ? -17.570 3.084 17.579 1.00 86.00 257 THR A O 1
ATOM 1979 N N . THR A 1 258 ? -17.842 1.352 16.174 1.00 89.62 258 THR A N 1
ATOM 1980 C CA . THR A 1 258 ? -18.492 0.464 17.143 1.00 89.62 258 THR A CA 1
ATOM 1981 C C . THR A 1 258 ? -17.543 0.095 18.282 1.00 89.62 258 THR A C 1
ATOM 1983 O O . THR A 1 258 ? -17.917 0.181 19.454 1.00 89.62 258 THR A O 1
ATOM 1986 N N . PHE A 1 259 ? -16.286 -0.215 17.967 1.00 87.44 259 PHE A N 1
ATOM 1987 C CA . PHE A 1 259 ? -15.251 -0.499 18.954 1.00 87.44 259 PHE A CA 1
ATOM 1988 C C . PHE A 1 259 ? -14.966 0.699 19.875 1.00 87.44 259 PHE A C 1
ATOM 1990 O O . PHE A 1 259 ? -14.962 0.548 21.095 1.00 87.44 259 PHE A O 1
ATOM 1997 N N . VAL A 1 260 ? -14.803 1.909 19.329 1.00 89.81 260 VAL A N 1
ATOM 1998 C CA . VAL A 1 260 ? -14.563 3.130 20.125 1.00 89.81 260 VAL A CA 1
ATOM 1999 C C . VAL A 1 260 ? -15.752 3.455 21.033 1.00 89.81 260 VAL A C 1
ATOM 2001 O O . VAL A 1 260 ? -15.560 3.823 22.197 1.00 89.81 260 VAL A O 1
ATOM 2004 N N . LYS A 1 261 ? -16.986 3.282 20.541 1.00 91.12 261 LYS A N 1
ATOM 2005 C CA . LYS A 1 261 ? -18.194 3.408 21.372 1.00 91.12 261 LYS A CA 1
ATOM 2006 C C . LYS A 1 261 ? -18.164 2.410 22.527 1.00 91.12 261 LYS A C 1
ATOM 2008 O O . LYS A 1 261 ? -18.334 2.815 23.673 1.00 91.12 261 LYS A O 1
ATOM 2013 N N . SER A 1 262 ? -17.843 1.148 22.238 1.00 93.19 262 SER A N 1
ATOM 2014 C CA . SER A 1 262 ? -17.687 0.112 23.261 1.00 93.19 262 SER A CA 1
ATOM 2015 C C . SER A 1 262 ? -16.632 0.496 24.302 1.00 93.19 262 SER A C 1
ATOM 2017 O O . SER A 1 262 ? -16.916 0.438 25.496 1.00 93.19 262 SER A O 1
ATOM 2019 N N . LEU A 1 263 ? -15.445 0.964 23.899 1.00 91.94 263 LEU A N 1
ATOM 2020 C CA . LEU A 1 263 ? -14.411 1.421 24.838 1.00 91.94 263 LEU A CA 1
ATOM 2021 C C . LEU A 1 263 ? -14.886 2.583 25.714 1.00 91.94 263 LEU A C 1
ATOM 2023 O O . LEU A 1 263 ? -14.645 2.587 26.919 1.00 91.94 263 LEU A O 1
ATOM 2027 N N . THR A 1 264 ? -15.595 3.543 25.124 1.00 94.12 264 THR A N 1
ATOM 2028 C CA . THR A 1 264 ? -16.160 4.681 25.860 1.00 94.12 264 THR A CA 1
ATOM 2029 C C . THR A 1 264 ? -17.171 4.206 26.905 1.00 94.12 264 THR A C 1
ATOM 2031 O O . THR A 1 264 ? -17.163 4.671 28.045 1.00 94.12 264 THR A O 1
ATOM 2034 N N . ASP A 1 265 ? -18.016 3.239 26.553 1.00 93.69 265 ASP A N 1
ATOM 2035 C CA . ASP A 1 265 ? -18.983 2.656 27.480 1.00 93.69 265 ASP A CA 1
ATOM 2036 C C . ASP A 1 265 ? -18.308 1.845 28.591 1.00 93.69 265 ASP A C 1
ATOM 2038 O O . ASP A 1 265 ? -18.725 1.928 29.750 1.00 93.69 265 ASP A O 1
ATOM 2042 N N . HIS A 1 266 ? -17.231 1.119 28.282 1.00 94.25 266 HIS A N 1
ATOM 2043 C CA . HIS A 1 266 ? -16.416 0.436 29.287 1.00 94.25 266 HIS A CA 1
ATOM 2044 C C . HIS A 1 266 ? -15.734 1.427 30.236 1.00 94.25 266 HIS A C 1
ATOM 2046 O O . HIS A 1 266 ? -15.804 1.231 31.447 1.00 94.25 266 HIS A O 1
ATOM 2052 N N . ALA A 1 267 ? -15.169 2.526 29.731 1.00 93.81 267 ALA A N 1
ATOM 2053 C CA . ALA A 1 267 ? -14.576 3.575 30.561 1.00 93.81 267 ALA A CA 1
ATOM 2054 C C . ALA A 1 267 ? -15.610 4.202 31.515 1.00 93.81 267 ALA A C 1
ATOM 2056 O O . ALA A 1 267 ? -15.351 4.352 32.706 1.00 93.81 267 ALA A O 1
ATOM 2057 N N . ARG A 1 268 ? -16.833 4.472 31.033 1.00 93.88 268 ARG A N 1
ATOM 2058 C CA . ARG A 1 268 ? -17.941 4.942 31.888 1.00 93.88 268 ARG A CA 1
ATOM 2059 C C . ARG A 1 268 ? -18.330 3.924 32.959 1.00 93.88 268 ARG A C 1
ATOM 2061 O O . ARG A 1 268 ? -18.695 4.306 34.066 1.00 93.88 268 ARG A O 1
ATOM 2068 N N . ARG A 1 269 ? -18.316 2.629 32.629 1.00 95.38 269 ARG A N 1
ATOM 2069 C CA . ARG A 1 269 ? -18.597 1.558 33.598 1.00 95.38 269 ARG A CA 1
ATOM 2070 C C . ARG A 1 269 ? -17.515 1.474 34.668 1.00 95.38 269 ARG A C 1
ATOM 2072 O O . ARG A 1 269 ? -17.872 1.277 35.822 1.00 95.38 269 ARG A O 1
ATOM 2079 N N . LEU A 1 270 ? -16.246 1.633 34.291 1.00 95.50 270 LEU A N 1
ATOM 2080 C CA . LEU A 1 270 ? -15.129 1.674 35.234 1.00 95.50 270 LEU A CA 1
ATOM 2081 C C . LEU A 1 270 ? -15.262 2.857 36.195 1.00 95.50 270 LEU A C 1
ATOM 2083 O O . LEU A 1 270 ? -15.238 2.627 37.397 1.00 95.50 270 LEU A O 1
ATOM 2087 N N . GLY A 1 271 ? -15.557 4.062 35.697 1.00 94.44 271 GLY A N 1
ATOM 2088 C CA . GLY A 1 271 ? -15.797 5.223 36.566 1.00 94.44 271 GLY A CA 1
ATOM 2089 C C . GLY A 1 271 ? -16.919 4.988 37.588 1.00 94.44 271 GLY A C 1
ATOM 2090 O O . GLY A 1 271 ? -16.746 5.246 38.772 1.00 94.44 271 GLY A O 1
ATOM 2091 N N . ARG A 1 272 ? -18.040 4.372 37.177 1.00 95.94 272 ARG A N 1
ATOM 2092 C CA . ARG A 1 272 ? -19.117 3.996 38.118 1.00 95.94 272 ARG A CA 1
ATOM 2093 C C . ARG A 1 272 ? -18.701 2.938 39.142 1.00 95.94 272 ARG A C 1
ATOM 2095 O O . ARG A 1 272 ? -19.270 2.878 40.228 1.00 95.94 272 ARG A O 1
ATOM 2102 N N . LEU A 1 273 ? -17.788 2.034 38.786 1.00 94.69 273 LEU A N 1
ATOM 2103 C CA . LEU A 1 273 ? -17.264 1.049 39.733 1.00 94.69 273 LEU A CA 1
ATOM 2104 C C . LEU A 1 273 ? -16.334 1.714 40.747 1.00 94.69 273 LEU A C 1
ATOM 2106 O O . LEU A 1 273 ? -16.432 1.390 41.924 1.00 94.69 273 LEU A O 1
ATOM 2110 N N . GLU A 1 274 ? -15.499 2.656 40.313 1.00 95.88 274 GLU A N 1
ATOM 2111 C CA . GLU A 1 274 ? -14.641 3.454 41.195 1.00 95.88 274 GLU A CA 1
ATOM 2112 C C . GLU A 1 274 ? -15.470 4.266 42.198 1.00 95.88 274 GLU A C 1
ATOM 2114 O O . GLU A 1 274 ? -15.200 4.197 43.395 1.00 95.88 274 GLU A O 1
ATOM 2119 N N . GLU A 1 275 ? -16.538 4.934 41.748 1.00 96.25 275 GLU A N 1
ATOM 2120 C CA . GLU A 1 275 ? -17.485 5.640 42.629 1.00 96.25 275 GLU A CA 1
ATOM 2121 C C . GLU A 1 275 ? -18.083 4.698 43.689 1.00 96.25 275 GLU A C 1
ATOM 2123 O O . GLU A 1 275 ? -18.071 4.998 44.880 1.00 96.25 275 GLU A O 1
ATOM 2128 N N . ARG A 1 276 ? -18.538 3.504 43.283 1.00 95.44 276 ARG A N 1
ATOM 2129 C CA . ARG A 1 276 ? -19.101 2.510 44.215 1.00 95.44 276 ARG A CA 1
ATOM 2130 C C . ARG A 1 276 ? -18.077 1.945 45.196 1.00 95.44 276 ARG A C 1
ATOM 2132 O O . ARG A 1 276 ? -18.447 1.582 46.315 1.00 95.44 276 ARG A O 1
ATOM 2139 N N . ILE A 1 277 ? -16.819 1.810 44.778 1.00 95.50 277 ILE A N 1
ATOM 2140 C CA . ILE A 1 277 ? -15.726 1.394 45.662 1.00 95.50 277 ILE A CA 1
ATOM 2141 C C . ILE A 1 277 ? -15.503 2.475 46.719 1.00 95.50 277 ILE A C 1
ATOM 2143 O O . ILE A 1 277 ? -15.543 2.152 47.901 1.00 95.50 277 ILE A O 1
ATOM 2147 N N . GLN A 1 278 ? -15.399 3.744 46.317 1.00 95.62 278 GLN A N 1
ATOM 2148 C CA . GLN A 1 278 ? -15.244 4.871 47.244 1.00 95.62 278 GLN A CA 1
ATOM 2149 C C . GLN A 1 278 ? -16.418 4.984 48.228 1.00 95.62 278 GLN A C 1
ATOM 2151 O O . GLN A 1 278 ? -16.212 5.185 49.424 1.00 95.62 278 GLN A O 1
ATOM 2156 N N . GLU A 1 279 ? -17.657 4.800 47.760 1.00 96.06 279 GLU A N 1
ATOM 2157 C CA . GLU A 1 279 ? -18.837 4.751 48.634 1.00 96.06 279 GLU A CA 1
ATOM 2158 C C . GLU A 1 279 ? -18.752 3.604 49.650 1.00 96.06 279 GLU A C 1
ATOM 2160 O O . GLU A 1 279 ? -19.072 3.785 50.826 1.00 96.06 279 GLU A O 1
ATOM 2165 N N . SER A 1 280 ? -18.308 2.424 49.210 1.00 93.94 280 SER A N 1
ATOM 2166 C CA . SER A 1 280 ? -18.153 1.256 50.082 1.00 93.94 280 SER A CA 1
ATOM 2167 C C . SER A 1 280 ? -17.054 1.476 51.122 1.00 93.94 280 SER A C 1
ATOM 2169 O O . SER A 1 280 ? -17.256 1.154 52.290 1.00 93.94 280 SER A O 1
ATOM 2171 N N . GLU A 1 281 ? -15.925 2.065 50.730 1.00 95.44 281 GLU A N 1
ATOM 2172 C CA . GLU A 1 281 ? -14.827 2.430 51.632 1.00 95.44 281 GLU A CA 1
ATOM 2173 C C . GLU A 1 281 ? -15.287 3.440 52.690 1.00 95.44 281 GLU A C 1
ATOM 2175 O O . GLU A 1 281 ? -15.062 3.226 53.881 1.00 95.44 281 GLU A O 1
ATOM 2180 N N . ALA A 1 282 ? -16.034 4.475 52.291 1.00 93.31 282 ALA A N 1
ATOM 2181 C CA . ALA A 1 282 ? -16.599 5.452 53.221 1.00 93.31 282 ALA A CA 1
ATOM 2182 C C . ALA A 1 282 ? -17.615 4.827 54.199 1.00 93.31 282 ALA A C 1
ATOM 2184 O O . ALA A 1 282 ? -17.711 5.234 55.361 1.00 93.31 282 ALA A O 1
ATOM 2185 N N . LEU A 1 283 ? -18.395 3.834 53.754 1.00 92.62 283 LEU A N 1
ATOM 2186 C CA . LEU A 1 283 ? -19.300 3.084 54.631 1.00 92.62 283 LEU A CA 1
ATOM 2187 C C . LEU A 1 283 ? -18.541 2.199 55.623 1.00 92.62 283 LEU A C 1
ATOM 2189 O O . LEU A 1 283 ? -18.937 2.132 56.786 1.00 92.62 283 LEU A O 1
ATOM 2193 N N . VAL A 1 284 ? -17.463 1.544 55.187 1.00 90.94 284 VAL A N 1
ATOM 2194 C CA . VAL A 1 284 ? -16.590 0.751 56.066 1.00 90.94 284 VAL A CA 1
ATOM 2195 C C . VAL A 1 284 ? -15.955 1.644 57.130 1.00 90.94 284 VAL A C 1
ATOM 2197 O O . VAL A 1 284 ? -16.041 1.321 58.313 1.00 90.94 284 VAL A O 1
ATOM 2200 N N . GLU A 1 285 ? -15.424 2.806 56.747 1.00 92.00 285 GLU A N 1
ATOM 2201 C CA . GLU A 1 285 ? -14.861 3.777 57.691 1.00 92.00 285 GLU A CA 1
ATOM 2202 C C . GLU A 1 285 ? -15.909 4.231 58.722 1.00 92.00 285 GLU A C 1
ATOM 2204 O O . GLU A 1 285 ? -15.656 4.236 59.927 1.00 92.00 285 GLU A O 1
ATOM 2209 N N . ARG A 1 286 ? -17.140 4.523 58.280 1.00 89.19 286 ARG A N 1
ATOM 2210 C CA . ARG A 1 286 ? -18.255 4.845 59.187 1.00 89.19 286 ARG A CA 1
ATOM 2211 C C . ARG A 1 286 ? -18.589 3.702 60.142 1.00 89.19 286 ARG A C 1
ATOM 2213 O O . ARG A 1 286 ? -18.812 3.959 61.323 1.00 89.19 286 ARG A O 1
ATOM 2220 N N . LEU A 1 287 ? -18.635 2.460 59.666 1.00 83.06 287 LEU A N 1
ATOM 2221 C CA . LEU A 1 287 ? -18.875 1.300 60.529 1.00 83.06 287 LEU A CA 1
ATOM 2222 C C . LEU A 1 287 ? -17.778 1.146 61.586 1.00 83.06 287 LEU A C 1
ATOM 2224 O O . LEU A 1 287 ? -18.090 0.865 62.744 1.00 83.06 287 LEU A O 1
ATOM 2228 N N . ASP A 1 288 ? -16.522 1.407 61.230 1.00 83.81 288 ASP A N 1
ATOM 2229 C CA . ASP A 1 288 ? -15.412 1.373 62.180 1.00 83.81 288 ASP A CA 1
ATOM 2230 C C . ASP A 1 288 ? -15.543 2.449 63.267 1.00 83.81 288 ASP A C 1
ATOM 2232 O O . ASP A 1 288 ? -15.250 2.172 64.431 1.00 83.81 288 ASP A O 1
ATOM 2236 N N . THR A 1 289 ? -16.097 3.627 62.956 1.00 85.88 289 THR A N 1
ATOM 2237 C CA . THR A 1 289 ? -16.397 4.644 63.987 1.00 85.88 289 THR A CA 1
ATOM 2238 C C . THR A 1 289 ? -17.515 4.240 64.954 1.00 85.88 289 THR A C 1
ATOM 2240 O O . THR A 1 289 ? -17.567 4.744 66.075 1.00 85.88 289 THR A O 1
ATOM 2243 N N . LEU A 1 290 ? -18.401 3.321 64.553 1.00 79.25 290 LEU A N 1
ATOM 2244 C CA . LEU A 1 290 ? -19.483 2.789 65.392 1.00 79.25 290 LEU A CA 1
ATOM 2245 C C . LEU A 1 290 ? -19.062 1.554 66.198 1.00 79.25 290 LEU A C 1
ATOM 2247 O O . LEU A 1 290 ? -19.786 1.139 67.104 1.00 79.25 290 LEU A O 1
ATOM 2251 N N . ARG A 1 291 ? -17.887 0.982 65.918 1.00 76.44 291 ARG A N 1
ATOM 2252 C CA . ARG A 1 291 ? -17.345 -0.176 66.641 1.00 76.44 291 ARG A CA 1
ATOM 2253 C C . ARG A 1 291 ? -17.309 0.023 68.171 1.00 76.44 291 ARG A C 1
ATOM 2255 O O . ARG A 1 291 ? -17.785 -0.874 68.867 1.00 76.44 291 ARG A O 1
ATOM 2262 N N . PRO A 1 292 ? -16.920 1.198 68.712 1.00 77.81 292 PRO A N 1
ATOM 2263 C CA . PRO A 1 292 ? -16.976 1.455 70.152 1.00 77.81 292 PRO A CA 1
ATOM 2264 C C . PRO A 1 292 ? -18.399 1.396 70.728 1.00 77.81 292 PRO A C 1
ATOM 2266 O O . PRO A 1 292 ? -18.585 0.977 71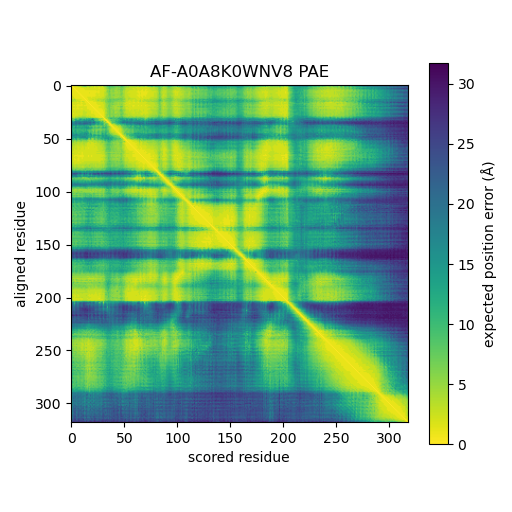.864 1.00 77.81 292 PRO A O 1
ATOM 2269 N N . PHE A 1 293 ? -19.429 1.776 69.961 1.00 68.06 293 PHE A N 1
ATOM 2270 C CA . PHE A 1 293 ? -20.821 1.680 70.417 1.00 68.06 293 PHE A CA 1
ATOM 2271 C C . PHE A 1 293 ? -21.292 0.230 70.528 1.00 68.06 293 PHE A C 1
ATOM 2273 O O . PHE A 1 293 ? -22.014 -0.097 71.467 1.00 68.06 293 PHE A O 1
ATOM 2280 N N . HIS A 1 294 ? -20.885 -0.642 69.603 1.00 67.31 294 HIS A N 1
ATOM 2281 C CA . HIS A 1 294 ? -21.187 -2.071 69.704 1.00 67.31 294 HIS A CA 1
ATOM 2282 C C . HIS A 1 294 ? -20.469 -2.725 70.888 1.00 67.31 294 HIS A C 1
ATOM 2284 O O . HIS A 1 294 ? -21.079 -3.535 71.582 1.00 67.31 294 HIS A O 1
ATOM 2290 N N . GLU A 1 295 ? -19.223 -2.337 71.161 1.00 76.31 295 GLU A N 1
ATOM 2291 C CA . GLU A 1 295 ? -18.469 -2.808 72.329 1.00 76.31 295 GLU A CA 1
ATOM 2292 C C . GLU A 1 295 ? -19.125 -2.351 73.643 1.00 76.31 295 GLU A C 1
ATOM 2294 O O . GLU A 1 295 ? -19.376 -3.169 74.526 1.00 76.31 295 GLU A O 1
ATOM 2299 N N . VAL A 1 296 ? -19.518 -1.076 73.740 1.00 71.00 296 VAL A N 1
ATOM 2300 C CA . VAL A 1 296 ? -20.221 -0.527 74.915 1.00 71.00 296 VAL A CA 1
ATOM 2301 C C . VAL A 1 296 ? -21.612 -1.144 75.096 1.00 71.00 296 VAL A C 1
ATOM 2303 O O . VAL A 1 296 ? -22.032 -1.415 76.221 1.00 71.00 296 VAL A O 1
ATOM 2306 N N . HIS A 1 297 ? -22.350 -1.386 74.010 1.00 74.94 297 HIS A N 1
ATOM 2307 C CA . HIS A 1 297 ? -23.648 -2.059 74.076 1.00 74.94 297 HIS A CA 1
ATOM 2308 C C . HIS A 1 297 ? -23.503 -3.514 74.541 1.00 74.94 297 HIS A C 1
ATOM 2310 O O . HIS A 1 297 ? -24.293 -3.963 75.367 1.00 74.94 297 HIS A O 1
ATOM 2316 N N . ALA A 1 298 ? -22.497 -4.245 74.049 1.00 83.19 298 ALA A N 1
ATOM 2317 C CA . ALA A 1 298 ? -22.208 -5.603 74.509 1.00 83.19 298 ALA A CA 1
ATOM 2318 C C . ALA A 1 298 ? -21.883 -5.626 76.012 1.00 83.19 298 ALA A C 1
ATOM 2320 O O . ALA A 1 298 ? -22.476 -6.408 76.751 1.00 83.19 298 ALA A O 1
ATOM 2321 N N . GLU A 1 299 ? -21.047 -4.696 76.487 1.00 83.88 299 GLU A N 1
ATOM 2322 C CA . GLU A 1 299 ? -20.722 -4.567 77.912 1.00 83.88 299 GLU A CA 1
ATOM 2323 C C . GLU A 1 299 ? -21.962 -4.243 78.771 1.00 83.88 299 GLU A C 1
ATOM 2325 O O . GLU A 1 299 ? -22.143 -4.789 79.861 1.00 83.88 299 GLU A O 1
ATOM 2330 N N . LEU A 1 300 ? -22.855 -3.373 78.289 1.00 77.88 300 LEU A N 1
ATOM 2331 C CA . LEU A 1 300 ? -24.110 -3.052 78.980 1.00 77.88 300 LEU A CA 1
ATOM 2332 C C . LEU A 1 300 ? -25.061 -4.251 79.063 1.00 77.88 300 LEU A C 1
ATOM 2334 O O . LEU A 1 300 ? -25.708 -4.430 80.098 1.00 77.88 300 LEU A O 1
ATOM 2338 N N . MET A 1 301 ? -25.144 -5.058 78.004 1.00 89.00 301 MET A N 1
ATOM 2339 C CA . MET A 1 301 ? -25.969 -6.267 77.986 1.00 89.00 301 MET A CA 1
ATOM 2340 C C . MET A 1 301 ? -25.434 -7.322 78.961 1.00 89.00 301 MET A C 1
ATOM 2342 O O . MET A 1 301 ? -26.212 -7.827 79.770 1.00 89.00 301 MET A O 1
ATOM 2346 N N . ASP A 1 302 ? -24.118 -7.554 78.994 1.00 92.31 302 ASP A N 1
ATOM 2347 C CA . ASP A 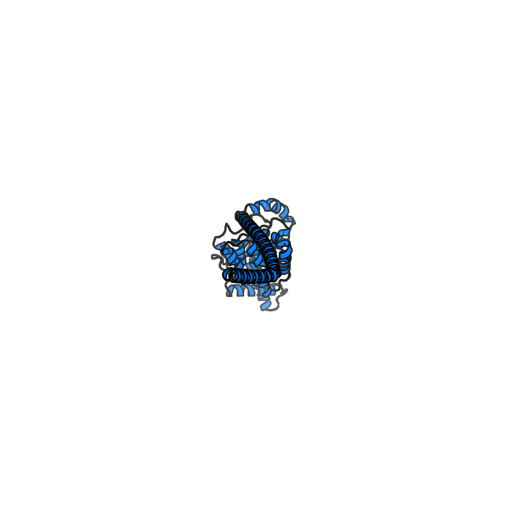1 302 ? -23.489 -8.457 79.971 1.00 92.31 302 ASP A CA 1
ATOM 2348 C C . ASP A 1 302 ? -23.765 -8.009 81.417 1.00 92.31 302 ASP A C 1
ATOM 2350 O O . ASP A 1 302 ? -24.112 -8.810 82.292 1.00 92.31 302 ASP A O 1
ATOM 2354 N N . ARG A 1 303 ? -23.682 -6.698 81.685 1.00 87.50 303 ARG A N 1
ATOM 2355 C CA . ARG A 1 303 ? -24.000 -6.140 83.010 1.00 87.50 303 ARG A CA 1
ATOM 2356 C C . ARG A 1 303 ? -25.473 -6.303 83.374 1.00 87.50 303 ARG A C 1
ATOM 2358 O O . ARG A 1 303 ? -25.786 -6.532 84.547 1.00 87.50 303 ARG A O 1
ATOM 2365 N N . LEU A 1 304 ? -26.387 -6.164 82.417 1.00 88.38 304 LEU A N 1
ATOM 2366 C CA . LEU A 1 304 ? -27.815 -6.369 82.650 1.00 88.38 304 LEU A CA 1
ATOM 2367 C C . LEU A 1 304 ? -28.102 -7.829 83.020 1.00 88.38 304 LEU A C 1
ATOM 2369 O O . LEU A 1 304 ? -28.795 -8.070 84.012 1.00 88.38 304 LEU A O 1
ATOM 2373 N N . ASP A 1 305 ? -27.508 -8.778 82.297 1.00 93.75 305 ASP A N 1
ATOM 2374 C CA . ASP A 1 305 ? -27.647 -10.212 82.558 1.00 93.75 305 ASP A CA 1
ATOM 2375 C C . ASP A 1 305 ? -27.097 -10.600 83.937 1.00 93.75 305 ASP A C 1
ATOM 2377 O O . ASP A 1 305 ? -27.778 -11.292 84.702 1.00 93.75 305 ASP A O 1
ATOM 2381 N N . GLU A 1 306 ? -25.933 -10.071 84.337 1.00 93.81 306 GLU A N 1
ATOM 2382 C CA . GLU A 1 306 ? -25.428 -10.241 85.707 1.00 93.81 306 GLU A CA 1
ATOM 2383 C C . GLU A 1 306 ? -26.415 -9.717 86.758 1.00 93.81 306 GLU A C 1
ATOM 2385 O O . GLU A 1 306 ? -26.616 -10.327 87.815 1.00 93.81 306 GLU A O 1
ATOM 2390 N N . THR A 1 307 ? -27.032 -8.565 86.495 1.00 91.31 307 THR A N 1
ATOM 2391 C CA . THR A 1 307 ? -27.951 -7.926 87.442 1.00 91.31 307 THR A CA 1
ATOM 2392 C C . THR A 1 307 ? -29.240 -8.736 87.581 1.00 91.31 307 THR A C 1
ATOM 2394 O O . THR A 1 307 ? -29.718 -8.950 88.700 1.00 91.31 307 THR A O 1
ATOM 2397 N N . LEU A 1 308 ? -29.775 -9.242 86.467 1.00 91.81 308 LEU A N 1
ATOM 2398 C CA . LEU A 1 308 ? -30.934 -10.133 86.444 1.00 91.81 308 LEU A CA 1
ATOM 2399 C C . LEU A 1 308 ? -30.639 -11.453 87.168 1.00 91.81 308 LEU A C 1
ATOM 2401 O O . LEU A 1 308 ? -31.445 -11.887 87.996 1.00 91.81 308 LEU A O 1
ATOM 2405 N N . ALA A 1 309 ? -29.460 -12.045 86.951 1.00 91.38 309 ALA A N 1
ATOM 2406 C CA . ALA A 1 309 ? -29.025 -13.249 87.655 1.00 91.38 309 ALA A CA 1
ATOM 2407 C C . ALA A 1 309 ? -28.931 -13.028 89.178 1.00 91.38 309 ALA A C 1
ATOM 2409 O O . ALA A 1 309 ? -29.418 -13.847 89.964 1.00 91.38 309 ALA A O 1
ATOM 2410 N N . ARG A 1 310 ? -28.381 -11.885 89.618 1.00 88.62 310 ARG A N 1
ATOM 2411 C CA . ARG A 1 310 ? -28.322 -11.512 91.045 1.00 88.62 310 ARG A CA 1
ATOM 2412 C C . ARG A 1 310 ? -29.712 -11.315 91.653 1.00 88.62 310 ARG A C 1
ATOM 2414 O O . ARG A 1 310 ? -29.957 -11.775 92.766 1.00 88.62 310 ARG A O 1
ATOM 2421 N N . GLN A 1 311 ? -30.632 -10.659 90.946 1.00 87.88 311 GLN A N 1
ATOM 2422 C CA . GLN A 1 311 ? -32.006 -10.468 91.428 1.00 87.88 311 GLN A CA 1
ATOM 2423 C C . GLN A 1 311 ? -32.776 -11.791 91.536 1.00 87.88 311 GLN A C 1
ATOM 2425 O O . GLN A 1 311 ? -33.492 -11.998 92.519 1.00 87.88 311 GLN A O 1
ATOM 2430 N N . ALA A 1 312 ? -32.606 -12.697 90.569 1.00 87.31 312 ALA A N 1
ATOM 2431 C CA . ALA A 1 312 ? -33.189 -14.036 90.614 1.00 87.31 312 ALA A CA 1
ATOM 2432 C C . ALA A 1 312 ? -32.666 -14.839 91.816 1.00 87.31 312 ALA A C 1
ATOM 2434 O O . ALA A 1 312 ? -33.450 -15.459 92.535 1.00 87.31 312 ALA A O 1
ATOM 2435 N N . TYR A 1 313 ? -31.363 -14.755 92.096 1.00 87.38 313 TYR A N 1
ATOM 2436 C CA . TYR A 1 313 ? -30.751 -15.390 93.263 1.00 87.38 313 TYR A CA 1
ATOM 2437 C C . TYR A 1 313 ? -31.297 -14.853 94.597 1.00 87.38 313 TYR A C 1
ATOM 2439 O O . TYR A 1 313 ? -31.566 -15.631 95.511 1.00 87.38 313 TYR A O 1
ATOM 2447 N N . ILE A 1 314 ? -31.502 -13.535 94.714 1.00 85.31 314 ILE A N 1
ATOM 2448 C CA . ILE A 1 314 ? -32.067 -12.914 95.925 1.00 85.31 314 ILE A CA 1
ATOM 2449 C C . ILE A 1 314 ? -33.523 -13.351 96.140 1.00 85.31 314 ILE A C 1
ATOM 2451 O O . ILE A 1 314 ? -33.880 -13.720 97.257 1.00 85.31 314 ILE A O 1
ATOM 2455 N N . ARG A 1 315 ? -34.351 -13.370 95.085 1.00 79.88 315 ARG A N 1
ATOM 2456 C CA . ARG A 1 315 ? -35.754 -13.823 95.171 1.00 79.88 315 ARG A CA 1
ATOM 2457 C C . ARG A 1 315 ? -35.904 -15.318 95.454 1.00 79.88 315 ARG A C 1
ATOM 2459 O O . ARG A 1 315 ? -36.915 -15.715 96.009 1.00 79.88 315 ARG A O 1
ATOM 2466 N N . GLY A 1 316 ? -34.925 -16.145 95.090 1.00 76.31 316 GLY A N 1
ATOM 2467 C CA . GLY A 1 316 ? -34.929 -17.577 95.410 1.00 76.31 316 GLY A CA 1
ATOM 2468 C C . GLY A 1 316 ? -34.556 -17.907 96.862 1.00 76.31 316 GLY A C 1
ATOM 2469 O O . GLY A 1 316 ? -34.631 -19.069 97.252 1.00 76.31 316 GLY A O 1
ATOM 2470 N N . ARG A 1 317 ? -34.119 -16.917 97.654 1.00 67.00 317 ARG A N 1
ATOM 2471 C CA . ARG A 1 317 ? -33.709 -17.081 99.062 1.00 67.00 317 ARG A CA 1
ATOM 2472 C C . ARG A 1 317 ? -34.713 -16.539 100.086 1.00 67.00 317 ARG A C 1
ATOM 2474 O O . ARG A 1 317 ? -34.519 -16.793 101.273 1.00 67.00 317 AR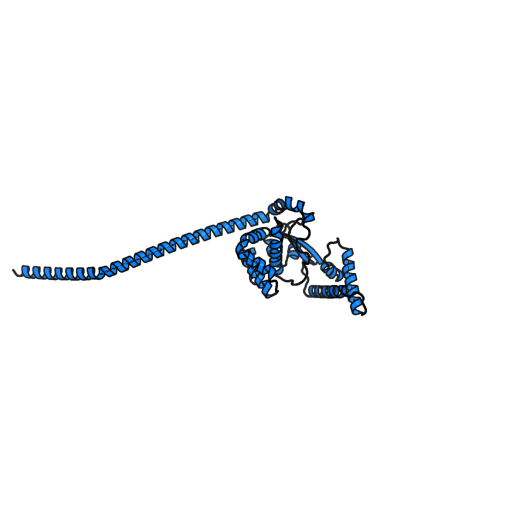G A O 1
ATOM 2481 N N . SER A 1 318 ? -35.719 -15.788 99.642 1.00 53.12 318 SER A N 1
ATOM 2482 C CA . SER A 1 318 ? -36.855 -15.303 100.441 1.00 53.12 318 SER A CA 1
ATOM 2483 C C . SER A 1 318 ? -38.028 -16.264 100.352 1.00 53.12 318 SER A C 1
ATOM 2485 O O . SER A 1 318 ? -38.616 -16.563 101.409 1.00 53.12 318 SER A O 1
#

Organism: NCBI:txid80388

Secondary structure (DSSP, 8-state):
-HHHHHHHHHHHTT--HHHHHHHHHHHHHHHHHHS--HHHHHHHHHHHHH-HHHHHHHHHTS-HHHHHHHHHT-HHHHHHTT-TTTSSBPPPSS--SSEEEEEEEETTT-PPPPHHHHHHHHHHHHHHHHHHT-SS--SHHHHHHHHHHHHHHHTTTTS-S---HHHHHHHHTT--EEEEEEEEE--SSSTHHHHHHHHHHHHHGGG---SSS--S-TT--GGG-HHHHTTHHHHHHTSHHHHHHHHHHHHHHHHHHHHHHHHHHHHHHHHHHHHHHHHHHHHHHHHHHHHHHHHHHHHHHHHHHHHHHHHHHHHT--

Radius of gyration: 36.92 Å; Cα contacts (8 Å, |Δi|>4): 291; chains: 1; bounding box: 79×40×135 Å